Protein AF-A0A8D8DXC8-F1 (afdb_monomer)

Sequence (216 aa):
SHIMPLPLTFTPSKVVVKQEPKTPRRPTMLNVEASSGSLDSVDIGREKFSWVIGPSTTVDEFMVQFWEKKPFLVQRSDPTYYANLLSRQKIDEMLRNNNIEYTKNLDVTSYREGVRETHNPDGRALPPDVWAFYEEGCSIRLLNPQTYLPGVYEMNVKLQEFFHCMTGSNFYLTPPNSQGFAPHYDDIEAFVLQVEGRKHWKLYSPRTASEVLARV

Mean predicted aligned error: 9.9 Å

Organism: Culex pipiens (NCBI:txid7175)

Foldseek 3Di:
DDDDDDDDDDDDDPDDDDDDDDDDDDPPDDDDPDDPADPQLQSLLLVLVCLLLDDPDHPVCCVVPPVLPHDDDDDDPDLCSCQLQDDPVLVLCLLVVDQAFEPPFKWKWFADPNDIDTPHDGGGDHPVVVVVSQVVFIKMKTFQCVVRRVVVVVSQSSNCSNVVDRRGDMDIDTHPPGDGDDDDDDLDDDRDDDNDDDDDDDDDDQPDPCSRNHHD

Radius of gyration: 26.83 Å; Cα contacts (8 Å, |Δi|>4): 230; chains: 1; bounding box: 104×54×48 Å

Nearest PDB structures (foldseek):
  4cco-assembly1_A-2  TM=9.912E-01  e=1.947E-15  Homo sapiens
  4cck-assembly1_B  TM=9.917E-01  e=3.380E-15  Homo sapiens
  4cco-assembly1_B-2  TM=9.914E-01  e=9.011E-15  Homo sapiens
  4e4h-assembly1_D  TM=9.884E-01  e=1.019E-14  Homo sapiens
  4ccm-assembly1_A-2  TM=9.910E-01  e=2.554E-14  Homo sapiens

InterPro domains:
  IPR003347 JmjC domain [PF08007] (142-209)
  IPR003347 JmjC domain [PS51184] (138-216)
  IPR039994 Histone lysine demethylase/ribosomal histidine hydroxylase NO66-like [PTHR13096] (38-216)

pLDDT: mean 88.81, std 17.19, range [39.75, 98.75]

Solvent-accessible surface area (backbone atoms only — not comparable to full-atom values): 13905 Å² total; per-residue (Å²): 135,89,79,84,85,79,83,86,81,84,77,82,78,82,81,78,81,77,78,78,84,78,80,79,82,75,77,83,75,74,90,67,84,73,70,94,64,74,88,48,61,44,57,49,3,45,52,52,46,37,62,73,66,33,91,92,52,53,63,67,56,39,58,74,69,28,61,101,70,48,93,83,87,77,88,75,97,54,81,62,78,43,49,76,54,56,48,75,64,56,51,49,51,48,29,70,77,42,93,36,30,33,79,74,32,32,42,36,21,29,33,56,99,91,45,68,46,78,69,57,60,88,55,71,46,45,53,71,62,57,50,48,44,32,74,74,37,23,15,41,34,34,45,54,48,43,82,80,30,66,52,38,32,57,50,29,55,30,40,19,48,48,69,73,45,94,53,83,56,72,46,80,52,68,37,84,100,52,42,36,67,66,94,80,84,74,78,66,92,84,84,89,78,87,47,74,90,86,82,92,83,85,84,78,76,65,90,47,79,78,48,55,87,39,76,132

Structure (mmCIF, N/CA/C/O backbone):
data_AF-A0A8D8DXC8-F1
#
_entry.id   AF-A0A8D8DXC8-F1
#
loop_
_atom_site.group_PDB
_atom_site.id
_atom_site.type_symbol
_atom_site.label_atom_id
_atom_site.label_alt_id
_atom_site.label_comp_id
_atom_site.label_asym_id
_atom_site.label_entity_id
_atom_site.label_seq_id
_atom_site.pdbx_PDB_ins_code
_atom_site.Cartn_x
_atom_site.Cartn_y
_atom_site.Cartn_z
_atom_site.occupancy
_atom_site.B_iso_or_equiv
_atom_site.auth_seq_id
_atom_site.auth_comp_id
_atom_site.auth_asym_id
_atom_site.auth_atom_id
_atom_site.pdbx_PDB_model_num
ATOM 1 N N . SER A 1 1 ? 86.518 -8.671 21.630 1.00 39.91 1 SER A N 1
ATOM 2 C CA . SER A 1 1 ? 85.512 -8.105 20.705 1.00 39.91 1 SER A CA 1
ATOM 3 C C . SER A 1 1 ? 84.149 -8.646 21.119 1.00 39.91 1 SER A C 1
ATOM 5 O O . SER A 1 1 ? 83.969 -9.848 21.096 1.00 39.91 1 SER A O 1
ATOM 7 N N . HIS A 1 2 ? 83.355 -7.842 21.836 1.00 39.75 2 HIS A N 1
ATOM 8 C CA . HIS A 1 2 ? 82.125 -7.183 21.337 1.00 39.75 2 HIS A CA 1
ATOM 9 C C . HIS A 1 2 ? 80.896 -8.116 21.383 1.00 39.75 2 HIS A C 1
ATOM 11 O O . HIS A 1 2 ? 80.995 -9.225 20.891 1.00 39.75 2 HIS A O 1
ATOM 17 N N . ILE A 1 3 ? 79.706 -7.793 21.895 1.00 45.69 3 ILE A N 1
ATOM 18 C CA . ILE A 1 3 ? 79.070 -6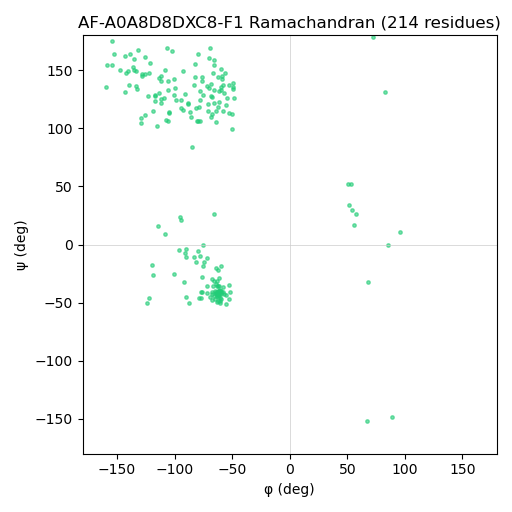.633 22.551 1.00 45.69 3 ILE A CA 1
ATOM 19 C C . ILE A 1 3 ? 77.854 -7.258 23.284 1.00 45.69 3 ILE A C 1
ATOM 21 O O . ILE A 1 3 ? 77.163 -8.082 22.688 1.00 45.69 3 ILE A O 1
ATOM 25 N N . MET A 1 4 ? 77.578 -6.907 24.547 1.00 49.88 4 MET A N 1
ATOM 26 C CA . MET A 1 4 ? 76.289 -7.244 25.182 1.00 49.88 4 MET A CA 1
ATOM 27 C C . MET A 1 4 ? 75.186 -6.309 24.658 1.00 49.88 4 MET A C 1
ATOM 29 O O . MET A 1 4 ? 75.459 -5.118 24.490 1.00 49.88 4 MET A O 1
ATOM 33 N N . PRO A 1 5 ? 73.955 -6.790 24.406 1.00 54.12 5 PRO A N 1
ATOM 34 C CA . PRO A 1 5 ? 72.878 -5.927 23.936 1.00 54.12 5 PRO A CA 1
ATOM 35 C C . PRO A 1 5 ? 72.383 -5.008 25.065 1.00 54.12 5 PRO A C 1
ATOM 37 O O . PRO A 1 5 ? 72.215 -5.431 26.208 1.00 54.12 5 PRO A O 1
ATOM 40 N N . LEU A 1 6 ? 72.164 -3.735 24.728 1.00 56.44 6 LEU A N 1
ATOM 41 C CA . LEU A 1 6 ? 71.576 -2.719 25.605 1.00 56.44 6 LEU A CA 1
ATOM 42 C C . LEU A 1 6 ? 70.101 -3.043 25.919 1.00 56.44 6 LEU A C 1
ATOM 44 O O . LEU A 1 6 ? 69.400 -3.572 25.053 1.00 56.44 6 LEU A O 1
ATOM 48 N N . PRO A 1 7 ? 69.595 -2.689 27.114 1.00 46.25 7 PRO A N 1
ATOM 49 C CA . PRO A 1 7 ? 68.188 -2.869 27.443 1.00 46.25 7 PRO A CA 1
ATOM 50 C C . PRO A 1 7 ? 67.310 -1.887 26.654 1.00 46.25 7 PRO A C 1
ATOM 52 O O . PRO A 1 7 ? 67.605 -0.695 26.564 1.00 46.25 7 PRO A O 1
ATOM 55 N N . LEU A 1 8 ? 66.208 -2.399 26.101 1.00 47.34 8 LEU A N 1
ATOM 56 C CA . LEU A 1 8 ? 65.158 -1.613 25.453 1.00 47.34 8 LEU A CA 1
ATOM 57 C C . LEU A 1 8 ? 64.485 -0.696 26.484 1.00 47.34 8 LEU A C 1
ATOM 59 O O . LEU A 1 8 ? 63.830 -1.163 27.416 1.00 47.34 8 LEU A O 1
ATOM 63 N N . THR A 1 9 ? 64.632 0.615 26.310 1.00 47.28 9 THR A N 1
ATOM 64 C CA . THR A 1 9 ? 63.891 1.624 27.067 1.00 47.28 9 THR A CA 1
ATOM 65 C C . THR A 1 9 ? 62.502 1.799 26.456 1.00 47.28 9 THR A C 1
ATOM 67 O O . THR A 1 9 ? 62.350 2.185 25.300 1.00 47.28 9 THR A O 1
ATOM 70 N N . PHE A 1 10 ? 61.463 1.498 27.235 1.00 45.34 10 PHE A N 1
ATOM 71 C CA . PHE A 1 10 ? 60.073 1.714 26.839 1.00 45.34 10 PHE A CA 1
ATOM 72 C C . PHE A 1 10 ? 59.677 3.153 27.193 1.00 45.34 10 PHE A C 1
ATOM 74 O O . PHE A 1 10 ? 59.563 3.501 28.368 1.00 45.34 10 PHE A O 1
ATOM 81 N N . THR A 1 11 ? 59.493 4.012 26.193 1.00 52.22 11 THR A N 1
ATOM 82 C CA . THR A 1 11 ? 58.906 5.344 26.379 1.00 52.22 11 THR A CA 1
ATOM 83 C C . THR A 1 11 ? 57.383 5.240 26.243 1.00 52.22 11 THR A C 1
ATOM 85 O O . THR A 1 11 ? 56.891 4.810 25.199 1.00 52.22 11 THR A O 1
ATOM 88 N N . PRO A 1 12 ? 56.586 5.605 27.263 1.00 49.62 12 PRO A N 1
ATOM 89 C CA . PRO A 1 12 ? 55.136 5.589 27.125 1.00 49.62 12 PRO A CA 1
ATOM 90 C C . PRO A 1 12 ? 54.696 6.722 26.186 1.00 49.62 12 PRO A C 1
ATOM 92 O O . PRO A 1 12 ? 54.858 7.904 26.501 1.00 49.62 12 PRO A O 1
ATOM 95 N N . SER A 1 13 ? 54.125 6.370 25.029 1.00 55.41 13 SER A N 1
ATOM 96 C CA . SER A 1 13 ? 53.454 7.340 24.157 1.00 55.41 13 SER A CA 1
ATOM 97 C C . SER A 1 13 ? 52.280 7.970 24.903 1.00 55.41 13 SER A C 1
ATOM 99 O O . SER A 1 13 ? 51.363 7.280 25.348 1.00 55.41 13 SER A O 1
ATOM 101 N N . LYS A 1 14 ? 52.286 9.302 25.016 1.00 52.03 14 LYS A N 1
ATOM 102 C CA . LYS A 1 14 ? 51.135 10.075 25.492 1.00 52.03 14 LYS A CA 1
ATOM 103 C C . LYS A 1 14 ? 49.980 9.899 24.504 1.00 52.03 14 LYS A C 1
ATOM 105 O O . LYS A 1 14 ? 49.993 10.481 23.423 1.00 52.03 14 LYS A O 1
ATOM 110 N N . VAL A 1 15 ? 48.978 9.109 24.879 1.00 54.78 15 VAL A N 1
ATOM 111 C CA . VAL A 1 15 ? 47.701 9.047 24.161 1.00 54.78 15 VAL A CA 1
ATOM 112 C C . VAL A 1 15 ? 46.992 10.384 24.367 1.00 54.78 15 VAL A C 1
ATOM 114 O O . VAL A 1 15 ? 46.562 10.709 25.471 1.00 54.78 15 VAL A O 1
ATOM 117 N N . VAL A 1 16 ? 46.903 11.188 23.309 1.00 61.59 16 VAL A N 1
ATOM 118 C CA . VAL A 1 16 ? 46.103 12.415 23.310 1.00 61.59 16 VAL A CA 1
ATOM 119 C C . VAL A 1 16 ? 44.650 12.017 23.073 1.00 61.59 16 VAL A C 1
ATOM 121 O O . VAL A 1 16 ? 44.276 11.638 21.964 1.00 61.59 16 VAL A O 1
ATOM 124 N N . VAL A 1 17 ? 43.831 12.087 24.121 1.00 59.53 17 VAL A N 1
ATOM 125 C CA . VAL A 1 17 ? 42.378 11.917 24.015 1.00 59.53 17 VAL A CA 1
ATOM 126 C C . VAL A 1 17 ? 41.823 13.109 23.232 1.00 59.53 17 VAL A C 1
ATOM 128 O O . VAL A 1 17 ? 41.885 14.248 23.697 1.00 59.53 17 VAL A O 1
ATOM 13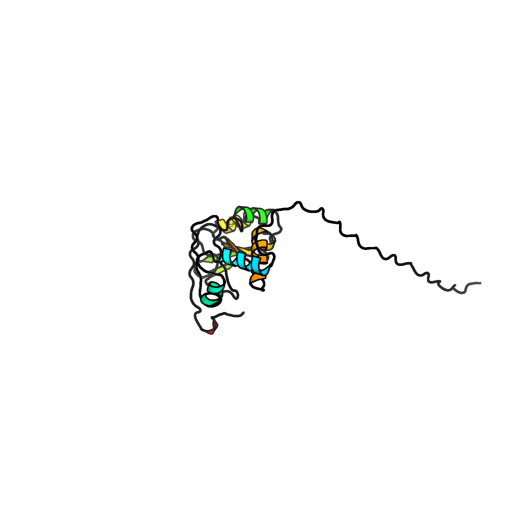1 N N . LYS A 1 18 ? 41.320 12.868 22.015 1.00 59.44 18 LYS A N 1
ATOM 132 C CA . LYS A 1 18 ? 40.631 13.899 21.226 1.00 59.44 18 LYS A CA 1
ATOM 133 C C . LYS A 1 18 ? 39.316 14.259 21.918 1.00 59.44 18 LYS A C 1
ATOM 135 O O . LYS A 1 18 ? 38.515 13.376 22.202 1.00 59.44 18 LYS A O 1
ATOM 140 N N . GLN A 1 19 ? 39.101 15.548 22.174 1.00 66.12 19 GLN A N 1
ATOM 141 C CA . GLN A 1 19 ? 37.810 16.051 22.645 1.00 66.12 19 GLN A CA 1
ATOM 142 C C . GLN A 1 19 ? 36.762 15.935 21.536 1.00 66.12 19 GLN A C 1
ATOM 144 O O . GLN A 1 19 ? 37.048 16.240 20.376 1.00 66.12 19 GLN A O 1
ATOM 149 N N . GLU A 1 20 ? 35.553 15.517 21.905 1.00 58.12 20 GLU A N 1
ATOM 150 C CA . GLU A 1 20 ? 34.414 15.502 20.993 1.00 58.12 20 GLU A CA 1
ATOM 151 C C . GLU A 1 20 ? 34.060 16.924 20.523 1.00 58.12 20 GLU A C 1
ATOM 153 O O . GLU A 1 20 ? 34.163 17.885 21.299 1.00 58.12 20 GLU A O 1
ATOM 158 N N . PRO A 1 21 ? 33.629 17.094 19.260 1.00 63.28 21 PRO A N 1
ATOM 159 C CA . PRO A 1 21 ? 33.148 18.378 18.772 1.00 63.28 21 PRO A CA 1
ATOM 160 C C . PRO A 1 21 ? 31.923 18.824 19.576 1.00 63.28 21 PRO A C 1
ATOM 162 O O . PRO A 1 21 ? 30.973 18.066 19.755 1.00 63.28 21 PRO A O 1
ATOM 165 N N . LYS A 1 22 ? 31.910 20.080 20.032 1.00 63.97 22 LYS A N 1
ATOM 166 C CA . LYS A 1 22 ? 30.729 20.656 20.687 1.00 63.97 22 LYS A CA 1
ATOM 167 C C . LYS A 1 22 ? 29.604 20.825 19.667 1.00 63.97 22 LYS A C 1
ATOM 169 O O . LYS A 1 22 ? 29.801 21.478 18.642 1.00 63.97 22 LYS A O 1
ATOM 174 N N . THR A 1 23 ? 28.421 20.303 19.982 1.00 52.59 23 THR A N 1
ATOM 175 C CA . THR A 1 23 ? 27.201 20.511 19.193 1.00 52.59 23 THR A CA 1
ATOM 176 C C . THR A 1 23 ? 26.943 22.013 19.005 1.00 52.59 23 THR A C 1
ATOM 178 O O . THR A 1 23 ? 26.900 22.746 20.002 1.00 52.59 23 THR A O 1
ATOM 181 N N . PRO A 1 24 ? 26.768 22.506 17.765 1.00 59.38 24 PRO A N 1
ATOM 182 C CA . PRO A 1 24 ? 26.442 23.906 17.523 1.00 59.38 24 PRO A CA 1
ATOM 183 C C . PRO A 1 24 ? 25.129 24.274 18.218 1.00 59.38 24 PRO A C 1
ATOM 185 O O . PRO A 1 24 ? 24.135 23.554 18.109 1.00 59.38 24 PRO A O 1
ATOM 188 N N . ARG A 1 25 ? 25.104 25.408 18.926 1.00 56.03 25 ARG A N 1
ATOM 189 C CA . ARG A 1 25 ? 23.853 25.945 19.474 1.00 56.03 25 ARG A CA 1
ATOM 190 C C . ARG A 1 25 ? 22.952 26.357 18.313 1.00 56.03 25 ARG A C 1
ATOM 192 O O . ARG A 1 25 ? 23.346 27.170 17.480 1.00 56.03 25 ARG A O 1
ATOM 199 N N . ARG A 1 26 ? 21.752 25.776 18.264 1.00 51.19 26 ARG A N 1
ATOM 200 C CA . ARG A 1 26 ? 20.717 26.109 17.281 1.00 51.19 26 ARG A CA 1
ATOM 201 C C . ARG A 1 26 ? 20.348 27.596 17.426 1.00 51.19 26 ARG A C 1
ATOM 203 O O . ARG A 1 26 ? 20.163 28.035 18.563 1.00 51.19 26 ARG A O 1
ATOM 210 N N . PRO A 1 27 ? 20.220 28.369 16.333 1.00 50.09 27 PRO A N 1
ATOM 211 C CA . PRO A 1 27 ? 19.602 29.687 16.400 1.00 50.09 27 PRO A CA 1
ATOM 212 C C . PRO A 1 27 ? 18.182 29.539 16.950 1.00 50.09 27 PRO A C 1
ATOM 214 O O . PRO A 1 27 ? 17.466 28.607 16.573 1.00 50.09 27 PRO A O 1
ATOM 217 N N . THR A 1 28 ? 17.789 30.435 17.851 1.00 47.22 28 THR A N 1
ATOM 218 C CA . THR A 1 28 ? 16.417 30.565 18.342 1.00 47.22 28 THR A CA 1
ATOM 219 C C . THR A 1 28 ? 15.479 30.690 17.145 1.00 47.22 28 THR A C 1
ATOM 221 O O . THR A 1 28 ? 15.555 31.660 16.392 1.00 47.22 28 THR A O 1
ATOM 224 N N . MET A 1 29 ? 14.632 29.681 16.932 1.00 46.38 29 MET A N 1
ATOM 225 C CA . MET A 1 29 ? 13.589 29.769 15.919 1.00 46.38 29 MET A CA 1
ATOM 226 C C . MET A 1 29 ? 12.595 30.852 16.336 1.00 46.38 29 MET A C 1
ATOM 228 O O . MET A 1 29 ? 12.185 30.919 17.494 1.00 46.38 29 MET A O 1
ATOM 232 N N . LEU A 1 30 ? 12.258 31.711 15.375 1.00 44.59 30 LEU A N 1
ATOM 233 C CA . LEU A 1 30 ? 11.161 32.668 15.448 1.00 44.59 30 LEU A CA 1
ATOM 234 C C . LEU A 1 30 ? 9.889 31.953 15.922 1.00 44.59 30 LEU A C 1
ATOM 236 O O . LEU A 1 30 ? 9.631 30.830 15.490 1.00 44.59 30 LEU A O 1
ATOM 240 N N . ASN A 1 31 ? 9.124 32.611 16.798 1.00 43.38 31 ASN A N 1
ATOM 241 C CA . ASN A 1 31 ? 7.806 32.174 17.257 1.00 43.38 31 ASN A CA 1
ATOM 242 C C . ASN A 1 31 ? 6.925 31.828 16.049 1.00 43.38 31 ASN A C 1
ATOM 244 O O . ASN A 1 31 ? 6.355 32.709 15.411 1.00 43.38 31 ASN A O 1
ATOM 248 N N . VAL A 1 32 ? 6.822 30.538 15.748 1.00 47.44 32 VAL A N 1
ATOM 249 C CA . VAL A 1 32 ? 5.702 29.993 14.995 1.00 47.44 32 VAL A CA 1
ATOM 250 C C . VAL A 1 32 ? 4.583 29.875 16.017 1.00 47.44 32 VAL A C 1
ATOM 252 O O . VAL A 1 32 ? 4.761 29.199 17.030 1.00 47.44 32 VAL A O 1
ATOM 255 N N . GLU A 1 33 ? 3.478 30.586 15.805 1.00 42.47 33 GLU A N 1
ATOM 256 C CA . GLU A 1 33 ? 2.267 30.412 16.607 1.00 42.47 33 GLU A CA 1
ATOM 257 C C . GLU A 1 33 ? 1.935 28.917 16.648 1.00 42.47 33 GLU A C 1
ATOM 259 O O . GLU A 1 33 ? 1.662 28.295 15.621 1.00 42.47 33 GLU A O 1
ATOM 264 N N . ALA A 1 34 ? 2.066 28.318 17.832 1.00 45.47 34 ALA A N 1
ATOM 265 C CA . ALA A 1 34 ? 1.786 26.912 18.031 1.00 45.47 34 ALA A CA 1
ATOM 266 C C . ALA A 1 34 ? 0.307 26.681 17.714 1.00 45.47 34 ALA A C 1
ATOM 268 O O . ALA A 1 34 ? -0.572 27.234 18.378 1.00 45.47 34 ALA A O 1
ATOM 269 N N . SER A 1 35 ? 0.029 25.854 16.704 1.00 52.84 35 SER A N 1
ATOM 270 C CA . SER A 1 35 ? -1.277 25.212 16.595 1.00 52.84 35 SER A CA 1
ATOM 271 C C . SER A 1 35 ? -1.594 24.588 17.952 1.00 52.84 35 SER A C 1
ATOM 273 O O . SER A 1 35 ? -0.726 23.931 18.525 1.00 52.84 35 SER A O 1
ATOM 275 N N . SER A 1 36 ? -2.811 24.776 18.455 1.00 59.03 36 SER A N 1
ATOM 276 C CA . SER A 1 36 ? -3.293 24.314 19.765 1.00 59.03 36 SER A CA 1
ATOM 277 C C . SER A 1 36 ? -3.372 22.781 19.926 1.00 59.03 36 SER A C 1
ATOM 279 O O . SER A 1 36 ? -4.222 22.290 20.663 1.00 59.03 36 SER A O 1
ATOM 281 N N . GLY A 1 37 ? -2.568 22.021 19.183 1.00 64.75 37 GLY A N 1
ATOM 282 C CA . GLY A 1 37 ? -2.518 20.564 19.211 1.00 64.75 37 GLY A CA 1
ATOM 283 C C . GLY A 1 37 ? -1.664 20.041 20.363 1.00 64.75 37 GLY A C 1
ATOM 284 O O . GLY A 1 37 ? -0.768 20.734 20.854 1.00 64.75 37 GLY A O 1
ATOM 285 N N . SER A 1 38 ? -1.956 18.810 20.787 1.00 79.94 38 SER A N 1
ATOM 286 C CA . SER A 1 38 ? -1.153 18.102 21.784 1.00 79.94 38 SER A CA 1
ATOM 287 C C . SER A 1 38 ? 0.295 17.959 21.302 1.00 79.94 38 SER A C 1
ATOM 289 O O . SER A 1 38 ? 0.557 17.762 20.115 1.00 79.94 38 SER A O 1
ATOM 291 N N . LEU A 1 39 ? 1.245 18.075 22.231 1.00 90.62 39 LEU A N 1
ATOM 292 C CA . LEU A 1 39 ? 2.658 17.775 21.976 1.00 90.62 39 LEU A CA 1
ATOM 293 C C . LEU A 1 39 ? 2.993 16.3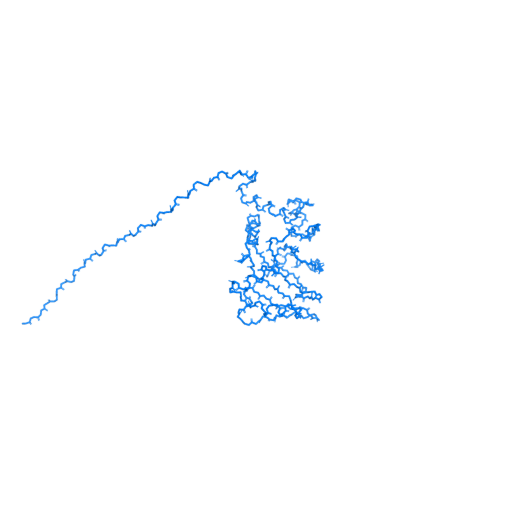05 22.272 1.00 90.62 39 LEU A C 1
ATOM 295 O O . LEU A 1 39 ? 4.130 15.890 22.052 1.00 90.62 39 LEU A O 1
ATOM 299 N N . ASP A 1 40 ? 2.027 15.538 22.781 1.00 96.12 40 ASP A N 1
ATOM 300 C CA . ASP A 1 40 ? 2.181 14.115 23.057 1.00 96.12 40 ASP A CA 1
ATOM 301 C C . ASP A 1 40 ? 2.136 13.307 21.749 1.00 96.12 40 ASP A C 1
ATOM 303 O O . ASP A 1 40 ? 1.242 13.475 20.915 1.00 96.12 40 ASP A O 1
ATOM 307 N N . SER A 1 41 ? 3.129 12.439 21.539 1.00 96.44 41 SER A N 1
ATOM 308 C CA . SER A 1 41 ? 3.256 11.674 20.296 1.00 96.44 41 SER A CA 1
ATOM 309 C C . SER A 1 41 ? 2.142 10.645 20.110 1.00 96.44 41 SER A C 1
ATOM 311 O O . SER A 1 41 ? 1.741 10.394 18.969 1.00 96.44 41 SER A O 1
ATOM 313 N N . VAL A 1 42 ? 1.597 10.104 21.202 1.00 97.25 42 VAL A N 1
ATOM 314 C CA . VAL A 1 42 ? 0.479 9.156 21.178 1.00 97.25 42 VAL A CA 1
ATOM 315 C C . VAL A 1 42 ? -0.806 9.878 20.791 1.00 97.25 42 VAL A C 1
ATOM 317 O O . VAL A 1 42 ? -1.552 9.375 19.949 1.00 97.25 42 VAL A O 1
ATOM 320 N N . ASP A 1 43 ? -1.036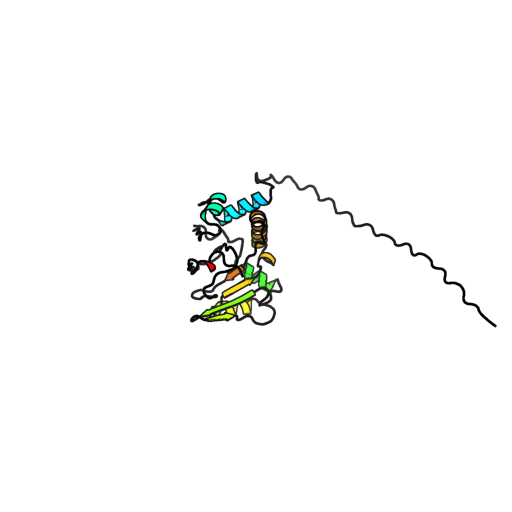 11.086 21.312 1.00 97.31 43 ASP A N 1
ATOM 321 C CA . ASP A 1 43 ? -2.177 11.917 20.905 1.00 97.31 43 ASP A CA 1
ATOM 322 C C . ASP A 1 43 ? -2.093 12.297 19.421 1.00 97.31 43 ASP A C 1
ATOM 324 O O . ASP A 1 43 ? -3.068 12.146 18.683 1.00 97.31 43 ASP A O 1
ATOM 328 N N . ILE A 1 44 ? -0.912 12.707 18.945 1.00 98.00 44 ILE A N 1
ATOM 329 C CA . ILE A 1 44 ? -0.676 13.000 17.520 1.00 98.00 44 ILE A CA 1
ATOM 330 C C . I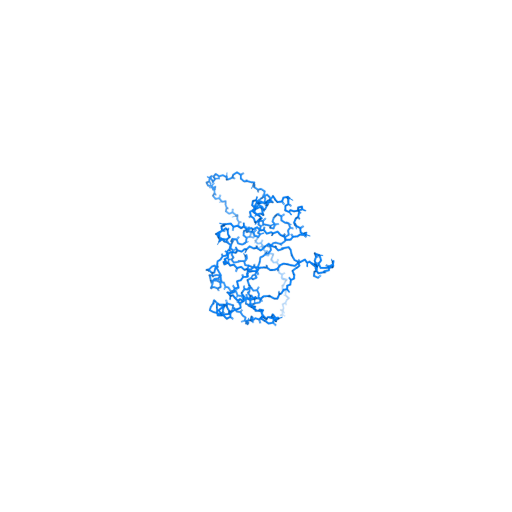LE A 1 44 ? -0.939 11.753 16.660 1.00 98.00 44 ILE A C 1
ATOM 332 O O . ILE A 1 44 ? -1.517 11.840 15.568 1.00 98.00 44 ILE A O 1
ATOM 336 N N . GLY A 1 45 ? -0.515 10.582 17.135 1.00 98.12 45 GLY A N 1
ATOM 337 C CA . GLY A 1 45 ? -0.791 9.305 16.489 1.00 98.12 45 GLY A CA 1
ATOM 338 C C . GLY A 1 45 ? -2.284 8.994 16.436 1.00 98.12 45 GLY A C 1
ATOM 339 O O . GLY A 1 45 ? -2.806 8.612 15.386 1.00 98.12 45 GLY A O 1
ATOM 340 N N . ARG A 1 46 ? -2.995 9.230 17.539 1.00 98.19 46 ARG A N 1
ATOM 341 C CA . ARG A 1 46 ? -4.443 9.045 17.652 1.00 98.19 46 ARG A CA 1
ATOM 342 C C . ARG A 1 46 ? -5.214 9.990 16.733 1.00 98.19 46 ARG A C 1
ATOM 344 O O . ARG A 1 46 ? -6.158 9.560 16.072 1.00 98.19 46 ARG A O 1
ATOM 351 N N . GLU A 1 47 ? -4.800 11.250 16.627 1.00 97.69 47 GLU A N 1
ATOM 352 C CA . GLU A 1 47 ? -5.349 12.210 15.662 1.00 97.69 47 GLU A CA 1
ATOM 353 C C . GLU A 1 47 ? -5.108 11.748 14.221 1.00 97.69 47 GLU A C 1
ATOM 355 O O . GLU A 1 47 ? -6.014 11.794 13.381 1.00 97.69 47 GLU A O 1
ATOM 360 N N . LYS A 1 48 ? -3.904 11.239 13.925 1.00 97.81 48 LYS A N 1
ATOM 361 C CA . LYS A 1 48 ? -3.603 10.660 12.612 1.00 97.81 48 LYS A CA 1
ATOM 362 C C . LYS A 1 48 ? -4.476 9.439 12.326 1.00 97.81 48 LYS A C 1
ATOM 364 O O . LYS A 1 48 ? -4.959 9.304 11.202 1.00 97.81 48 LYS A O 1
ATOM 369 N N . PHE A 1 49 ? -4.715 8.584 13.313 1.00 98.38 49 PHE A N 1
ATOM 370 C CA .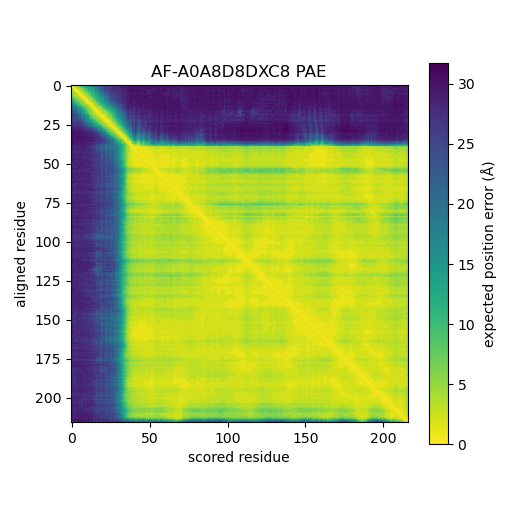 PHE A 1 49 ? -5.585 7.426 13.156 1.00 98.38 49 PHE A CA 1
ATOM 371 C C . PHE A 1 49 ? -7.054 7.825 12.957 1.00 98.38 49 PHE A C 1
ATOM 373 O O . PHE A 1 49 ? -7.714 7.305 12.059 1.00 98.38 49 PHE A O 1
ATOM 380 N N . SER A 1 50 ? -7.533 8.828 13.697 1.00 98.00 50 SER A N 1
ATOM 381 C CA . SER A 1 50 ? -8.847 9.451 13.486 1.00 98.00 50 SER A CA 1
ATOM 382 C C . SER A 1 50 ? -9.008 9.965 12.045 1.00 98.00 50 SER A C 1
ATOM 384 O O . SER A 1 50 ? -10.009 9.695 11.380 1.00 98.00 50 SER A O 1
ATOM 386 N N . TRP A 1 51 ? -7.971 10.611 11.497 1.00 96.94 51 TRP A N 1
ATOM 387 C CA . TRP A 1 51 ? -7.931 11.009 10.086 1.00 96.94 51 TRP A CA 1
ATOM 388 C C . TRP A 1 51 ? -8.016 9.801 9.128 1.00 96.94 51 TRP A C 1
ATOM 390 O O . TRP A 1 51 ? -8.738 9.855 8.133 1.00 96.94 51 TRP A O 1
ATOM 400 N N . VAL A 1 52 ? -7.365 8.671 9.435 1.00 97.06 52 VAL A N 1
ATOM 401 C CA . VAL A 1 52 ? -7.447 7.445 8.613 1.00 97.06 52 VAL A CA 1
ATOM 402 C C . VAL A 1 52 ? -8.875 6.890 8.557 1.00 97.06 52 VAL A C 1
ATOM 404 O O . VAL A 1 52 ? -9.376 6.628 7.458 1.00 97.06 52 VAL A O 1
ATOM 407 N N . ILE A 1 53 ? -9.542 6.746 9.707 1.00 97.19 53 ILE A N 1
ATOM 408 C CA . ILE A 1 53 ? -10.881 6.130 9.822 1.00 97.19 53 ILE A CA 1
ATOM 409 C C . ILE A 1 53 ? -12.030 7.105 9.525 1.00 97.19 53 ILE A C 1
ATOM 411 O O . ILE A 1 53 ? -13.156 6.691 9.259 1.00 97.19 53 ILE A O 1
ATOM 415 N N . GLY A 1 54 ? -11.742 8.403 9.421 1.00 94.00 54 GLY A N 1
ATOM 416 C CA . GLY A 1 54 ? -12.705 9.424 9.020 1.00 94.00 54 GLY A CA 1
ATOM 417 C C . GLY A 1 54 ? -13.765 9.753 10.074 1.00 94.00 54 GLY A C 1
ATOM 418 O O . GLY A 1 54 ? -13.807 9.155 11.140 1.00 94.00 54 GLY A O 1
ATOM 419 N N . PRO A 1 55 ? -14.663 10.704 9.767 1.00 93.19 55 PRO A N 1
ATOM 420 C CA . PRO A 1 55 ? -15.516 11.332 10.778 1.00 93.19 55 PRO A CA 1
ATOM 421 C C . PRO A 1 55 ? -16.739 10.501 11.193 1.00 93.19 55 PRO A C 1
ATOM 423 O O . PRO A 1 55 ? -17.483 10.925 12.069 1.00 93.19 55 PRO A O 1
ATOM 426 N N . SER A 1 56 ? -17.001 9.357 10.554 1.00 93.56 56 SER A N 1
ATOM 427 C CA . SER A 1 56 ? -18.195 8.545 10.831 1.00 93.56 56 SER A CA 1
ATOM 428 C C . SER A 1 56 ? -18.095 7.706 12.107 1.00 93.56 56 SER A C 1
ATOM 430 O O . SER A 1 56 ? -19.085 7.095 12.494 1.00 93.56 56 SER A O 1
ATOM 432 N N . THR A 1 57 ? -16.913 7.622 12.719 1.00 96.31 57 THR A N 1
ATOM 433 C CA . THR A 1 57 ? -16.664 6.899 13.971 1.00 96.31 57 THR A CA 1
ATOM 434 C C . THR A 1 57 ? -15.580 7.617 14.759 1.00 96.31 57 THR A C 1
ATOM 436 O O . THR A 1 57 ? -14.676 8.221 14.179 1.00 96.31 57 THR A O 1
ATOM 439 N N . THR A 1 58 ? -15.630 7.517 16.081 1.00 97.94 58 THR A N 1
ATOM 440 C CA . THR A 1 58 ? -14.481 7.866 16.923 1.00 97.94 58 THR A CA 1
ATOM 441 C C . THR A 1 58 ? -13.455 6.731 16.937 1.00 97.94 58 THR A C 1
ATOM 443 O O . THR A 1 58 ? -13.762 5.589 16.580 1.00 97.94 58 THR A O 1
ATOM 446 N N . VAL A 1 59 ? -12.230 7.033 17.383 1.00 98.38 59 VAL A N 1
ATOM 447 C CA . VAL A 1 59 ? -11.189 6.015 17.590 1.00 98.38 59 VAL A CA 1
ATOM 448 C C . VAL A 1 59 ? -11.641 4.969 18.614 1.00 98.38 59 VAL A C 1
ATOM 450 O O . VAL A 1 59 ? -11.470 3.781 18.372 1.00 98.38 59 VAL A O 1
ATOM 453 N N . ASP A 1 60 ? -12.272 5.372 19.719 1.00 98.31 60 ASP A N 1
ATOM 454 C CA . ASP A 1 60 ? -12.694 4.421 20.758 1.00 98.31 60 ASP A CA 1
ATOM 455 C C . ASP A 1 60 ? -13.806 3.492 20.270 1.00 98.31 60 ASP A C 1
ATOM 457 O O . ASP A 1 60 ? -13.745 2.281 20.484 1.00 98.31 60 ASP A O 1
ATOM 461 N N . GLU A 1 61 ? -14.791 4.028 19.547 1.00 98.25 61 GLU A N 1
ATOM 462 C CA . GLU A 1 61 ? -15.822 3.207 18.907 1.00 98.25 61 GLU A CA 1
ATOM 463 C C . GLU A 1 61 ? -15.215 2.239 17.892 1.00 98.25 61 GLU A C 1
ATOM 465 O O . GLU A 1 61 ? -15.616 1.074 17.849 1.00 98.25 61 GLU A O 1
ATOM 470 N N . PHE A 1 62 ? -14.216 2.686 17.122 1.00 98.50 62 PHE A N 1
ATOM 471 C CA . PHE A 1 62 ? -13.511 1.823 16.183 1.00 98.50 62 PHE A CA 1
ATOM 472 C C . PHE A 1 62 ? -12.832 0.647 16.899 1.00 98.50 62 PHE A C 1
ATOM 474 O O . PHE A 1 62 ? -13.055 -0.512 16.534 1.00 98.50 62 PHE A O 1
ATOM 481 N N . MET A 1 63 ? -12.063 0.932 17.953 1.00 98.25 63 MET A N 1
ATOM 482 C CA . MET A 1 63 ? -11.351 -0.090 18.727 1.00 98.25 63 MET A CA 1
ATOM 483 C C . MET A 1 63 ? -12.312 -1.073 19.410 1.00 98.25 63 MET A C 1
ATOM 485 O O . MET A 1 63 ? -12.038 -2.269 19.488 1.00 98.25 63 MET A O 1
ATOM 489 N N . VAL A 1 64 ? -13.472 -0.604 19.877 1.00 98.31 64 VAL A N 1
ATOM 490 C CA . VAL A 1 64 ? -14.462 -1.470 20.532 1.00 98.31 64 VAL A CA 1
ATOM 491 C C . VAL A 1 64 ? -15.244 -2.310 19.524 1.00 98.31 64 VAL A C 1
ATOM 493 O O . VAL A 1 64 ? -15.519 -3.481 19.796 1.00 98.31 64 VAL A O 1
ATOM 496 N N . GLN A 1 65 ? -15.643 -1.750 18.384 1.00 98.00 65 GLN A N 1
ATOM 497 C CA . GLN A 1 65 ? -16.610 -2.402 17.496 1.00 98.00 65 GLN A CA 1
ATOM 498 C C . GLN A 1 65 ? -15.991 -3.113 16.289 1.00 98.00 65 GLN A C 1
ATOM 500 O O . GLN A 1 65 ? -16.628 -4.035 15.771 1.00 98.00 65 GLN A O 1
ATOM 505 N N . PHE A 1 66 ? -14.806 -2.705 15.828 1.00 98.06 66 PHE A N 1
ATOM 506 C CA . PHE A 1 66 ? -14.259 -3.132 14.533 1.00 98.06 66 PHE A CA 1
ATOM 507 C C . PHE A 1 66 ? -12.897 -3.814 14.627 1.00 98.06 66 PHE A C 1
ATOM 509 O O . PHE A 1 66 ? -12.745 -4.868 14.007 1.00 98.06 66 PHE A O 1
ATOM 516 N N . TRP A 1 67 ? -11.956 -3.254 15.398 1.00 98.06 67 TRP A N 1
ATOM 517 C CA . TRP A 1 67 ? -10.608 -3.816 15.571 1.00 98.06 67 TRP A CA 1
ATOM 518 C C . TRP A 1 67 ? -10.667 -5.313 15.900 1.00 98.06 67 TRP A C 1
ATOM 520 O O . TRP A 1 67 ? -11.405 -5.702 16.812 1.00 98.06 67 TRP A O 1
ATOM 530 N N . GLU A 1 68 ? -9.956 -6.140 15.123 1.00 97.44 68 GLU A N 1
ATOM 531 C CA . GLU A 1 68 ? -9.908 -7.607 15.261 1.00 97.44 68 GLU A CA 1
ATOM 532 C C . GLU A 1 68 ? -11.275 -8.335 15.213 1.00 97.44 68 GLU A C 1
ATOM 534 O O . GLU A 1 68 ? -11.394 -9.492 15.624 1.00 97.44 68 GLU A O 1
ATOM 539 N N . LYS A 1 69 ? -12.343 -7.682 14.725 1.00 96.19 69 LYS A N 1
ATOM 540 C CA . LYS A 1 69 ? -13.719 -8.228 14.756 1.00 96.19 69 LYS A CA 1
ATOM 541 C C . LYS A 1 69 ? -14.387 -8.295 13.395 1.00 96.19 69 LYS A C 1
ATOM 543 O O . LYS A 1 69 ? -14.990 -9.314 13.057 1.00 96.19 69 LYS A O 1
ATOM 548 N N . LYS A 1 70 ? -14.369 -7.197 12.637 1.00 95.81 70 LYS A N 1
ATOM 549 C CA . LYS A 1 70 ? -15.070 -7.116 11.347 1.00 95.81 70 LYS A CA 1
ATOM 550 C C . LYS A 1 70 ? -14.505 -6.009 10.455 1.00 95.81 70 LYS A C 1
ATOM 552 O O . LYS A 1 70 ? -14.016 -5.008 10.973 1.00 95.81 70 LYS A O 1
ATOM 557 N N . PRO A 1 71 ? -14.655 -6.129 9.123 1.00 97.56 71 PRO A N 1
ATOM 558 C CA . PRO A 1 71 ? -14.264 -5.071 8.202 1.00 97.56 71 PRO A CA 1
ATOM 559 C C . PRO A 1 71 ? -14.986 -3.747 8.480 1.00 97.56 71 PRO A C 1
ATOM 561 O O . PRO A 1 71 ? -16.174 -3.726 8.818 1.00 97.56 71 PRO A O 1
ATOM 564 N N . PHE A 1 72 ? -14.278 -2.643 8.258 1.00 97.81 72 PHE A N 1
ATOM 565 C CA . PHE A 1 72 ? -14.809 -1.286 8.326 1.00 97.81 72 PHE A CA 1
ATOM 566 C C . PHE A 1 72 ? -14.576 -0.575 6.991 1.00 97.81 72 PHE A C 1
ATOM 568 O O . PHE A 1 72 ? -13.459 -0.564 6.477 1.00 97.81 72 PHE A O 1
ATOM 575 N N . LEU A 1 73 ? -15.634 0.003 6.416 1.00 97.62 73 LEU A N 1
ATOM 576 C CA . LEU A 1 73 ? -15.574 0.710 5.138 1.00 97.62 73 LEU A CA 1
ATOM 577 C C . LEU A 1 73 ? -15.919 2.181 5.336 1.00 97.62 73 LEU A C 1
ATOM 579 O O . LEU A 1 73 ? -16.985 2.513 5.848 1.00 97.62 73 LEU A O 1
ATOM 583 N N . VAL A 1 74 ? -15.051 3.046 4.817 1.00 96.88 74 VAL A N 1
ATOM 584 C CA . VAL A 1 74 ? -15.268 4.489 4.787 1.00 96.88 74 VAL A CA 1
ATOM 585 C C . VAL A 1 74 ? -15.294 4.955 3.341 1.00 96.88 74 VAL A C 1
ATOM 587 O O . VAL A 1 74 ? -14.290 4.882 2.635 1.00 96.88 74 VAL A O 1
ATOM 590 N N . GLN A 1 75 ? -16.447 5.444 2.889 1.00 95.38 75 GLN A N 1
ATOM 591 C CA . GLN A 1 75 ? -16.582 6.046 1.565 1.00 95.38 75 GLN A CA 1
ATOM 592 C C . GLN A 1 75 ? -16.405 7.560 1.672 1.00 95.38 75 GLN A C 1
ATOM 594 O O . GLN A 1 75 ? -17.173 8.239 2.349 1.00 95.38 75 GLN A O 1
ATOM 599 N N . ARG A 1 76 ? -15.372 8.088 1.009 1.00 94.19 76 ARG A N 1
ATOM 600 C CA . ARG A 1 76 ? -15.074 9.525 0.970 1.00 94.19 76 ARG A CA 1
ATOM 601 C C . ARG A 1 76 ? -15.559 10.133 -0.336 1.00 94.19 76 ARG A C 1
ATOM 603 O O . ARG A 1 76 ? -15.421 9.525 -1.393 1.00 94.19 76 ARG A O 1
ATOM 610 N N . SER A 1 77 ? -16.072 11.355 -0.261 1.00 92.06 77 SER A N 1
ATOM 611 C CA . SER A 1 77 ? -16.448 12.174 -1.420 1.00 92.06 77 SER A CA 1
ATOM 612 C C . SER A 1 77 ? -15.342 13.155 -1.833 1.00 92.06 77 SER A C 1
ATOM 614 O O . SER A 1 77 ? -15.631 14.179 -2.442 1.00 92.06 77 SER A O 1
ATOM 616 N N . ASP A 1 78 ? -14.088 12.858 -1.484 1.00 94.69 78 ASP A N 1
ATOM 617 C CA . ASP A 1 78 ? -12.908 13.650 -1.833 1.00 94.69 78 ASP A CA 1
ATOM 618 C C . ASP A 1 78 ? -11.836 12.729 -2.447 1.00 94.69 78 ASP A C 1
ATOM 620 O O . ASP A 1 78 ? -11.194 11.968 -1.716 1.00 94.69 78 ASP A O 1
ATOM 624 N N . PRO A 1 79 ? -11.633 12.764 -3.779 1.00 91.69 79 PRO A N 1
ATOM 625 C CA . PRO A 1 79 ? -10.620 11.947 -4.446 1.00 91.69 79 PRO A CA 1
ATOM 626 C C . PRO A 1 79 ? -9.185 12.415 -4.163 1.00 91.69 79 PRO A C 1
ATOM 628 O O . PRO A 1 79 ? -8.243 11.699 -4.486 1.00 91.69 79 PRO A O 1
ATOM 631 N N . THR A 1 80 ? -8.999 13.601 -3.579 1.00 93.69 80 THR A N 1
ATOM 632 C CA . THR A 1 80 ? -7.676 14.174 -3.287 1.00 93.69 80 THR A CA 1
ATOM 633 C C . THR A 1 80 ? -7.205 13.917 -1.858 1.00 93.69 80 THR A C 1
ATOM 635 O O . THR A 1 80 ? -6.049 14.193 -1.540 1.00 93.69 80 THR A O 1
ATOM 638 N N . TYR A 1 81 ? -8.053 13.312 -1.020 1.00 95.50 81 TYR A N 1
ATOM 639 C CA . TYR A 1 81 ? -7.810 13.112 0.411 1.00 95.50 81 TYR A CA 1
ATOM 640 C C . TYR A 1 81 ? -6.468 12.428 0.728 1.00 95.50 81 TYR A C 1
ATOM 642 O O . TYR A 1 81 ? -5.816 12.760 1.715 1.00 95.50 81 TYR A O 1
ATOM 650 N N . TYR A 1 82 ? -6.031 11.496 -0.127 1.00 95.06 82 TYR A N 1
ATOM 651 C CA . TYR A 1 82 ? -4.783 10.737 0.029 1.00 95.06 82 TYR A CA 1
ATOM 652 C C . TYR A 1 82 ? -3.680 11.136 -0.971 1.00 95.06 82 TYR A C 1
ATOM 654 O O . TYR A 1 82 ? -2.646 10.469 -1.043 1.00 95.06 82 TYR A O 1
ATOM 662 N N . ALA A 1 83 ? -3.857 12.216 -1.743 1.00 89.62 83 ALA A N 1
ATOM 663 C CA . ALA A 1 83 ? -2.960 12.585 -2.850 1.00 89.62 83 ALA A CA 1
ATOM 664 C C . ALA A 1 83 ? -1.510 12.889 -2.410 1.00 89.62 83 ALA A C 1
ATOM 666 O O . ALA A 1 83 ? -0.554 12.793 -3.188 1.00 89.62 83 ALA A O 1
ATOM 667 N N . ASN A 1 84 ? -1.303 13.238 -1.139 1.00 89.31 84 ASN A N 1
ATOM 668 C CA . ASN A 1 84 ? 0.029 13.470 -0.586 1.00 89.31 84 ASN A CA 1
ATOM 669 C C . ASN A 1 84 ? 0.819 12.172 -0.328 1.00 89.31 84 ASN A C 1
ATOM 671 O O . ASN A 1 84 ? 2.049 12.237 -0.255 1.00 89.31 84 ASN A O 1
ATOM 675 N N . LEU A 1 85 ? 0.170 11.007 -0.244 1.00 93.62 85 LEU A N 1
ATOM 676 C CA . LEU A 1 85 ? 0.839 9.744 0.091 1.00 93.62 85 LEU A CA 1
ATOM 677 C C . LEU A 1 85 ? 1.590 9.147 -1.101 1.00 93.62 85 LEU A C 1
ATOM 679 O O . LEU A 1 85 ? 2.750 8.759 -0.972 1.00 93.62 85 LEU A O 1
ATOM 683 N N . LEU A 1 86 ? 0.953 9.107 -2.269 1.00 91.25 86 LEU A N 1
ATOM 684 C CA . LEU A 1 86 ? 1.490 8.461 -3.463 1.00 91.25 86 LEU A CA 1
ATOM 685 C C . LEU A 1 86 ? 0.900 9.099 -4.720 1.00 91.25 86 LEU A C 1
ATOM 687 O O . LEU A 1 86 ? -0.193 9.652 -4.687 1.00 91.25 86 LEU A O 1
ATOM 691 N N . SER A 1 87 ? 1.631 9.003 -5.822 1.00 90.38 87 SER A N 1
ATOM 692 C CA . SER A 1 87 ? 1.090 9.200 -7.162 1.00 90.38 87 SER A CA 1
ATOM 693 C C . SER A 1 87 ? 1.911 8.411 -8.172 1.00 90.38 87 SER A C 1
ATOM 695 O O . SER A 1 87 ? 3.053 8.034 -7.876 1.00 90.38 87 SER A O 1
ATOM 697 N N . ARG A 1 88 ? 1.384 8.209 -9.385 1.00 89.88 88 ARG A N 1
ATOM 698 C CA . ARG A 1 88 ? 2.182 7.639 -10.491 1.00 89.88 88 ARG A CA 1
ATOM 699 C C . ARG A 1 88 ? 3.506 8.392 -10.691 1.00 89.88 88 ARG A C 1
ATOM 701 O O . ARG A 1 88 ? 4.543 7.761 -10.876 1.00 89.88 88 ARG A O 1
ATOM 708 N N . GLN A 1 89 ? 3.480 9.723 -10.599 1.00 91.81 89 GLN A N 1
ATOM 709 C CA . GLN A 1 89 ? 4.677 10.561 -10.711 1.00 91.81 89 GLN A CA 1
ATOM 710 C C . GLN A 1 89 ? 5.693 10.264 -9.599 1.00 91.81 89 GLN A C 1
ATOM 712 O O . GLN A 1 89 ? 6.872 10.085 -9.889 1.00 91.81 89 GLN A O 1
ATOM 717 N N . LYS A 1 90 ? 5.250 10.141 -8.340 1.00 94.69 90 LYS A N 1
ATOM 718 C CA . LYS A 1 90 ? 6.141 9.805 -7.216 1.00 94.69 90 LYS A CA 1
ATOM 719 C C . LYS A 1 90 ? 6.797 8.433 -7.382 1.00 94.69 90 LYS A C 1
ATOM 721 O O . LYS A 1 90 ? 7.952 8.269 -7.003 1.00 94.69 90 LYS A O 1
ATOM 726 N N . ILE A 1 91 ? 6.084 7.458 -7.954 1.00 94.31 91 ILE A N 1
ATOM 727 C CA . ILE A 1 91 ? 6.652 6.137 -8.272 1.00 94.31 91 ILE A CA 1
ATOM 728 C C . ILE A 1 91 ? 7.750 6.279 -9.330 1.00 94.31 91 ILE A C 1
ATOM 730 O O . ILE A 1 91 ? 8.842 5.743 -9.156 1.00 94.31 91 ILE A O 1
ATOM 734 N N . ASP A 1 92 ? 7.484 7.027 -10.401 1.00 94.94 92 ASP A N 1
ATOM 735 C CA . ASP A 1 92 ? 8.452 7.258 -11.475 1.00 94.94 92 ASP A CA 1
ATOM 736 C C . ASP A 1 92 ? 9.726 7.961 -10.966 1.00 94.94 92 ASP A C 1
ATOM 738 O O . ASP A 1 92 ? 10.842 7.509 -11.229 1.00 94.94 92 ASP A O 1
ATOM 742 N N . GLU A 1 93 ? 9.569 9.015 -10.160 1.00 96.06 93 GLU A N 1
ATOM 743 C CA . GLU A 1 93 ? 10.676 9.727 -9.510 1.00 96.06 93 GLU A CA 1
ATOM 744 C C . GLU A 1 93 ? 11.465 8.815 -8.561 1.00 96.06 93 GLU A C 1
ATOM 746 O O . GLU A 1 93 ? 12.699 8.825 -8.575 1.00 96.06 93 GLU A O 1
ATOM 751 N N . MET A 1 94 ? 10.773 7.986 -7.771 1.00 96.38 94 MET A N 1
ATOM 752 C CA . MET A 1 94 ? 11.405 7.018 -6.873 1.00 96.38 94 MET A CA 1
ATOM 753 C C . MET A 1 94 ? 12.282 6.026 -7.645 1.00 96.38 94 MET A C 1
ATOM 755 O O . MET A 1 94 ? 13.429 5.808 -7.250 1.00 96.38 94 MET A O 1
ATOM 759 N N . LEU A 1 95 ? 11.771 5.460 -8.744 1.00 97.00 95 LEU A N 1
ATOM 760 C CA . LEU A 1 95 ? 12.495 4.503 -9.589 1.00 97.00 95 LEU A CA 1
ATOM 761 C C . LEU A 1 95 ? 13.729 5.135 -10.254 1.00 97.00 95 LEU A C 1
ATOM 763 O O . LEU A 1 95 ? 14.793 4.514 -10.308 1.00 97.00 95 LEU A O 1
ATOM 767 N N . ARG A 1 96 ? 13.621 6.382 -10.739 1.00 97.12 96 ARG A N 1
ATOM 768 C CA . ARG A 1 96 ? 14.747 7.094 -11.376 1.00 97.12 96 ARG A CA 1
ATOM 769 C C . ARG A 1 96 ? 15.855 7.433 -10.385 1.00 97.12 96 ARG A C 1
ATOM 771 O O . ARG A 1 96 ? 17.029 7.195 -10.675 1.00 97.12 96 ARG A O 1
ATOM 778 N N . ASN A 1 97 ? 15.476 7.986 -9.236 1.00 97.50 97 ASN A N 1
ATOM 779 C CA . ASN A 1 97 ? 16.411 8.643 -8.324 1.00 97.50 97 ASN A CA 1
ATOM 780 C C . ASN A 1 97 ? 17.025 7.700 -7.284 1.00 97.50 97 ASN A C 1
ATOM 782 O O . ASN A 1 97 ? 17.976 8.085 -6.609 1.00 97.50 97 ASN A O 1
ATOM 786 N N . ASN A 1 98 ? 16.516 6.472 -7.155 1.00 97.50 98 ASN A N 1
ATOM 787 C CA . ASN A 1 98 ? 16.992 5.501 -6.173 1.00 97.50 98 ASN A CA 1
ATOM 788 C C . ASN A 1 98 ? 17.396 4.174 -6.828 1.00 97.50 98 ASN A C 1
ATOM 790 O O . ASN A 1 98 ? 16.990 3.842 -7.946 1.00 97.50 98 ASN A O 1
ATOM 794 N N . ASN A 1 99 ? 18.187 3.383 -6.101 1.00 97.25 99 ASN A N 1
ATOM 795 C CA . ASN A 1 99 ? 18.470 1.999 -6.463 1.00 97.25 99 ASN A CA 1
ATOM 796 C C . ASN A 1 99 ? 17.356 1.085 -5.931 1.00 97.25 99 ASN A C 1
ATOM 798 O O . ASN A 1 99 ? 17.463 0.554 -4.829 1.00 97.25 99 ASN A O 1
ATOM 802 N N . ILE A 1 100 ? 16.271 0.973 -6.698 1.00 98.06 100 ILE A N 1
ATOM 803 C CA . ILE A 1 100 ? 15.143 0.080 -6.411 1.00 98.06 100 ILE A CA 1
ATOM 804 C C . ILE A 1 100 ? 15.439 -1.277 -7.039 1.00 98.06 100 ILE A C 1
ATOM 806 O O . ILE A 1 100 ? 15.651 -1.355 -8.245 1.00 98.06 100 ILE A O 1
ATOM 810 N N . GLU A 1 101 ? 15.462 -2.336 -6.239 1.00 98.25 101 GLU A N 1
ATOM 811 C CA . GLU A 1 101 ? 15.725 -3.701 -6.704 1.00 98.25 101 GLU A CA 1
ATOM 812 C C . GLU A 1 101 ? 14.434 -4.526 -6.729 1.00 98.25 101 GLU A C 1
ATOM 814 O O . GLU A 1 101 ? 13.596 -4.431 -5.820 1.00 98.25 101 GLU A O 1
ATOM 819 N N . TYR A 1 102 ? 14.285 -5.361 -7.758 1.00 98.56 102 TYR A N 1
ATOM 820 C CA . TYR A 1 102 ? 13.225 -6.365 -7.791 1.00 98.56 102 TYR A CA 1
ATOM 821 C C . TYR A 1 102 ? 13.349 -7.321 -6.597 1.00 98.56 102 TYR A C 1
ATOM 823 O O . TYR A 1 102 ? 14.445 -7.533 -6.074 1.00 98.56 102 TYR A O 1
ATOM 831 N N . THR A 1 103 ? 12.229 -7.883 -6.135 1.00 97.44 103 THR A N 1
ATOM 832 C CA . THR A 1 103 ? 12.124 -8.804 -4.979 1.00 97.44 103 THR A CA 1
ATOM 833 C C . THR A 1 103 ? 12.419 -8.164 -3.616 1.00 97.44 103 THR A C 1
ATOM 835 O O . THR A 1 103 ? 11.824 -8.538 -2.609 1.00 97.44 103 THR A O 1
ATOM 838 N N . LYS A 1 104 ? 13.312 -7.174 -3.554 1.00 97.25 104 LYS A N 1
ATOM 839 C CA . LYS A 1 104 ? 13.684 -6.462 -2.326 1.00 97.25 104 LYS A CA 1
ATOM 840 C C . LYS A 1 104 ? 12.806 -5.242 -2.070 1.00 97.25 104 LYS A C 1
ATOM 842 O O . LYS A 1 104 ? 12.393 -5.000 -0.939 1.00 97.25 104 LYS A O 1
ATOM 847 N N . ASN A 1 105 ? 12.561 -4.449 -3.108 1.00 98.12 105 ASN A N 1
ATOM 848 C CA . ASN A 1 105 ? 11.818 -3.192 -3.017 1.00 98.12 105 ASN A CA 1
ATOM 849 C C . ASN A 1 105 ? 10.548 -3.201 -3.868 1.00 98.12 105 ASN A C 1
ATOM 851 O O . ASN A 1 105 ? 9.615 -2.455 -3.574 1.00 98.12 105 ASN A O 1
ATOM 855 N N . LEU A 1 106 ? 10.521 -4.002 -4.933 1.00 98.19 106 LEU A N 1
ATOM 856 C CA . LEU A 1 106 ? 9.437 -4.017 -5.905 1.00 98.19 106 LEU A CA 1
ATOM 857 C C . LEU A 1 106 ? 9.165 -5.442 -6.395 1.00 98.19 106 LEU A C 1
ATOM 859 O O . LEU A 1 106 ? 10.087 -6.130 -6.824 1.00 98.19 106 LEU A O 1
ATOM 863 N N . ASP A 1 107 ? 7.896 -5.846 -6.389 1.00 98.62 107 ASP A N 1
ATOM 864 C CA . ASP A 1 107 ? 7.428 -7.068 -7.044 1.00 98.62 107 ASP A CA 1
ATOM 865 C C . ASP A 1 107 ? 6.530 -6.746 -8.242 1.00 98.62 107 ASP A C 1
ATOM 867 O O . ASP A 1 107 ? 5.709 -5.824 -8.202 1.00 98.62 107 ASP A O 1
ATOM 871 N N . VAL A 1 108 ? 6.632 -7.566 -9.281 1.00 98.75 108 VAL A N 1
ATOM 872 C CA . VAL A 1 108 ? 5.749 -7.597 -10.445 1.00 98.75 108 VAL A CA 1
ATOM 873 C C . VAL A 1 108 ? 4.961 -8.899 -10.406 1.00 98.75 108 VAL A C 1
ATOM 875 O O . VAL A 1 108 ? 5.533 -9.986 -10.315 1.00 98.75 108 VAL A O 1
ATOM 878 N N . THR A 1 109 ? 3.634 -8.800 -10.452 1.00 98.62 109 THR A N 1
ATOM 879 C CA . THR A 1 109 ? 2.746 -9.952 -10.239 1.00 98.62 109 THR A CA 1
ATOM 880 C C . THR A 1 109 ? 1.542 -9.949 -11.169 1.00 98.62 109 THR A C 1
ATOM 882 O O . THR A 1 109 ? 1.021 -8.890 -11.526 1.00 98.62 109 THR A O 1
ATOM 885 N N . SER A 1 110 ? 1.048 -11.131 -11.521 1.00 98.62 110 SER A N 1
ATOM 886 C CA . SER A 1 110 ? -0.249 -11.296 -12.184 1.00 98.62 110 SER A CA 1
ATOM 887 C C . SER A 1 110 ? -1.034 -12.444 -11.576 1.00 98.62 110 SER A C 1
ATOM 889 O O . SER A 1 110 ? -0.466 -13.409 -11.071 1.00 98.62 110 SER A O 1
ATOM 891 N N . TYR A 1 111 ? -2.355 -12.353 -11.668 1.00 98.56 111 TYR A N 1
ATOM 892 C CA . TYR A 1 111 ? -3.273 -13.434 -11.364 1.00 98.56 111 TYR A CA 1
ATOM 893 C C . TYR A 1 111 ? -4.240 -13.619 -12.529 1.00 98.56 111 TYR A C 1
ATOM 895 O O . TYR A 1 111 ? -5.100 -12.769 -12.778 1.00 98.56 111 TYR A O 1
ATOM 903 N N . ARG A 1 112 ? -4.068 -14.714 -13.269 1.00 96.81 112 ARG A N 1
ATOM 904 C CA . ARG A 1 112 ? -4.840 -15.037 -14.475 1.00 96.81 112 ARG A CA 1
ATOM 905 C C . ARG A 1 112 ? -5.271 -16.489 -14.394 1.00 96.81 112 ARG A C 1
ATOM 907 O O . ARG A 1 112 ? -4.494 -17.331 -13.965 1.00 96.81 112 ARG A O 1
ATOM 914 N N . GLU A 1 113 ? -6.524 -16.761 -14.747 1.00 96.00 113 GLU A N 1
ATOM 915 C CA . GLU A 1 113 ? -7.058 -18.133 -14.830 1.00 96.00 113 GLU A CA 1
ATOM 916 C C . GLU A 1 113 ? -6.826 -18.982 -13.563 1.00 96.00 113 GLU A C 1
ATOM 918 O O . GLU A 1 113 ? -6.631 -20.190 -13.623 1.00 96.00 113 GLU A O 1
ATOM 923 N N . GLY A 1 114 ? -6.851 -18.350 -12.385 1.00 96.06 114 GLY A N 1
ATOM 924 C CA . GLY A 1 114 ? -6.642 -19.046 -11.113 1.00 96.06 114 GLY A CA 1
ATOM 925 C C . GLY A 1 114 ? -5.179 -19.222 -10.696 1.00 96.06 114 GLY A C 1
ATOM 926 O O . GLY A 1 114 ? -4.927 -19.759 -9.619 1.00 96.06 114 GLY A O 1
ATOM 927 N N . VAL A 1 115 ? -4.218 -18.748 -11.492 1.00 97.69 115 VAL A N 1
ATOM 928 C CA . VAL A 1 115 ? -2.780 -18.908 -11.244 1.00 97.69 115 VAL A CA 1
ATOM 929 C C . VAL A 1 115 ? -2.137 -17.557 -10.955 1.00 97.69 115 VAL A C 1
ATOM 931 O O . VAL A 1 115 ? -2.349 -16.584 -11.679 1.00 97.69 115 VAL A O 1
ATOM 934 N N . ARG A 1 116 ? -1.357 -17.494 -9.868 1.00 97.88 116 ARG A N 1
ATOM 935 C CA . ARG A 1 116 ? -0.580 -16.313 -9.475 1.00 97.88 116 ARG A CA 1
ATOM 936 C C . ARG A 1 116 ? 0.881 -16.481 -9.886 1.00 97.88 116 ARG A C 1
ATOM 938 O O . ARG A 1 116 ? 1.518 -17.452 -9.488 1.00 97.88 116 ARG A O 1
ATOM 945 N N . GLU A 1 117 ? 1.428 -15.492 -10.579 1.00 98.19 117 GLU A N 1
ATOM 946 C CA . GLU A 1 117 ? 2.795 -15.496 -11.111 1.00 98.19 117 GLU A CA 1
ATOM 947 C C . GLU A 1 117 ? 3.608 -14.306 -10.571 1.00 98.19 117 GLU A C 1
ATOM 949 O O . GLU A 1 117 ? 3.054 -13.238 -10.292 1.00 98.19 117 GLU A O 1
ATOM 954 N N . THR A 1 118 ? 4.921 -14.506 -10.393 1.00 98.38 118 THR A N 1
ATOM 955 C CA . THR A 1 118 ? 5.911 -13.437 -10.156 1.00 98.38 118 THR A CA 1
ATOM 956 C C . THR A 1 118 ? 6.705 -13.257 -11.439 1.00 98.38 118 THR A C 1
ATOM 958 O O . THR A 1 118 ? 7.213 -14.246 -11.959 1.00 98.38 118 THR A O 1
ATOM 961 N N . HIS A 1 119 ? 6.893 -12.012 -11.871 1.00 98.31 119 HIS A N 1
ATOM 962 C CA . HIS A 1 119 ? 7.650 -11.671 -13.084 1.00 98.31 119 HIS A CA 1
ATOM 963 C C . HIS A 1 119 ? 8.931 -10.889 -12.796 1.00 98.31 119 HIS A C 1
ATOM 965 O O . HIS A 1 119 ? 9.474 -10.263 -13.693 1.00 98.31 119 HIS A O 1
ATOM 971 N N . ASN A 1 120 ? 9.392 -10.891 -11.543 1.00 98.38 120 ASN A N 1
ATOM 972 C CA . ASN A 1 120 ? 10.586 -10.175 -11.098 1.00 98.38 120 ASN A CA 1
ATOM 973 C C . ASN A 1 120 ? 11.823 -10.620 -11.896 1.00 98.38 120 ASN A C 1
ATOM 975 O O . ASN A 1 120 ? 12.251 -11.766 -11.739 1.00 98.38 120 ASN A O 1
ATOM 979 N N . PRO A 1 121 ? 12.436 -9.730 -12.692 1.00 97.81 121 PRO A N 1
ATOM 980 C CA . PRO A 1 121 ? 13.786 -9.935 -13.194 1.00 97.81 121 PRO A CA 1
ATOM 981 C C . PRO A 1 121 ? 14.809 -9.832 -12.059 1.00 97.81 121 PRO A C 1
ATOM 983 O O . PRO A 1 121 ? 14.513 -9.339 -10.969 1.00 97.81 121 PRO A O 1
ATOM 986 N N . ASP A 1 122 ? 16.048 -10.218 -12.342 1.00 97.25 122 ASP A N 1
ATOM 987 C CA . ASP A 1 122 ? 17.157 -9.953 -11.433 1.00 97.25 122 ASP A CA 1
ATOM 988 C C . ASP A 1 122 ? 17.609 -8.485 -11.512 1.00 97.25 122 ASP A C 1
ATOM 990 O O . ASP A 1 122 ? 17.662 -7.873 -12.580 1.00 97.25 122 ASP A O 1
ATOM 994 N N . GLY A 1 123 ? 18.009 -7.927 -10.368 1.00 97.38 123 GLY A N 1
ATOM 995 C CA . GLY A 1 123 ? 18.680 -6.631 -10.293 1.00 97.38 123 GLY A CA 1
ATOM 996 C C . GLY A 1 123 ? 17.751 -5.421 -10.156 1.00 97.38 123 GLY A C 1
ATOM 997 O O . GLY A 1 123 ? 16.722 -5.459 -9.477 1.00 97.38 123 GLY A O 1
ATOM 998 N N . ARG A 1 124 ? 18.184 -4.289 -10.724 1.00 98.12 124 ARG A N 1
ATOM 999 C CA . ARG A 1 124 ? 17.545 -2.980 -10.533 1.00 98.12 124 ARG A CA 1
ATOM 1000 C C . ARG A 1 124 ? 16.280 -2.850 -11.386 1.00 98.12 124 ARG A C 1
ATOM 1002 O O . ARG A 1 124 ? 16.321 -3.054 -12.593 1.00 98.12 124 ARG A O 1
ATOM 1009 N N . ALA A 1 125 ? 15.194 -2.397 -10.770 1.00 98.19 125 ALA A N 1
ATOM 1010 C CA . ALA A 1 125 ? 13.958 -2.017 -11.436 1.00 98.19 125 ALA A CA 1
ATOM 1011 C C . ALA A 1 125 ? 14.081 -0.608 -12.037 1.00 98.19 125 ALA A C 1
ATOM 1013 O O . ALA A 1 125 ? 14.086 0.394 -11.315 1.00 98.19 125 ALA A O 1
ATOM 1014 N N . LEU A 1 126 ? 14.200 -0.524 -13.364 1.00 97.94 126 LEU A N 1
ATOM 1015 C CA . LEU A 1 126 ? 14.216 0.745 -14.089 1.00 97.94 126 LEU A CA 1
ATOM 1016 C C . LEU A 1 126 ? 12.798 1.130 -14.540 1.00 97.94 126 LEU A C 1
ATOM 1018 O O . LEU A 1 126 ? 11.992 0.247 -14.834 1.00 97.94 126 LEU A O 1
ATOM 1022 N N . PRO A 1 127 ? 12.477 2.437 -14.643 1.00 97.69 127 PRO A N 1
ATOM 1023 C CA . PRO A 1 127 ? 11.136 2.872 -15.027 1.00 97.69 127 PRO A CA 1
ATOM 1024 C C . PRO A 1 127 ? 10.604 2.248 -16.329 1.00 97.69 127 PRO A C 1
ATOM 1026 O O . PRO A 1 127 ? 9.469 1.785 -16.300 1.00 97.69 127 PRO A O 1
ATOM 1029 N N . PRO A 1 128 ? 11.363 2.183 -17.448 1.00 97.56 128 PRO A N 1
ATOM 1030 C CA . PRO A 1 128 ? 10.849 1.593 -18.687 1.00 97.56 128 PRO A CA 1
ATOM 1031 C C . PRO A 1 128 ? 10.369 0.149 -18.514 1.00 97.56 128 PRO A C 1
ATOM 1033 O O . PRO A 1 128 ? 9.287 -0.184 -18.985 1.00 97.56 128 PRO A O 1
ATOM 1036 N N . ASP A 1 129 ? 11.121 -0.670 -17.778 1.00 97.31 129 ASP A N 1
ATOM 1037 C CA . ASP A 1 129 ? 10.796 -2.084 -17.563 1.00 97.31 129 ASP A CA 1
ATOM 1038 C C . ASP A 1 129 ? 9.553 -2.235 -16.676 1.00 97.31 129 ASP A C 1
ATOM 1040 O O . ASP A 1 129 ? 8.624 -2.974 -16.998 1.00 97.31 129 ASP A O 1
ATOM 1044 N N . VAL A 1 130 ? 9.491 -1.473 -15.578 1.00 98.19 130 VAL A N 1
ATOM 1045 C CA . VAL A 1 130 ? 8.339 -1.479 -14.661 1.00 98.19 130 VAL A CA 1
ATOM 1046 C C . VAL A 1 130 ? 7.064 -1.029 -15.378 1.00 98.19 130 VAL A C 1
ATOM 1048 O O . VAL A 1 130 ? 5.994 -1.607 -15.167 1.00 98.19 130 VAL A O 1
ATOM 1051 N N . TRP A 1 131 ? 7.160 -0.005 -16.231 1.00 97.94 131 TRP A N 1
ATOM 1052 C CA . TRP A 1 131 ? 6.015 0.485 -16.995 1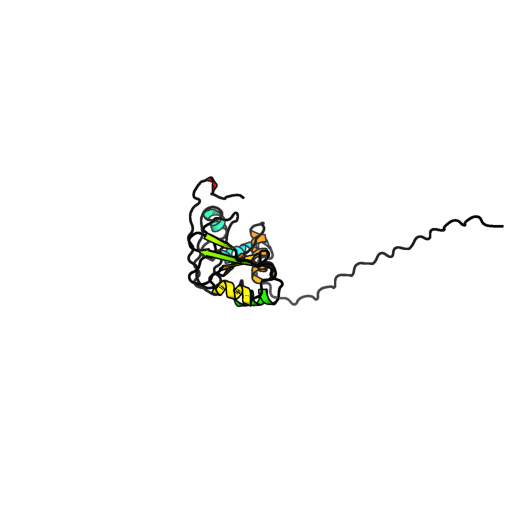.00 97.94 131 TRP A CA 1
ATOM 1053 C C . TRP A 1 131 ? 5.592 -0.480 -18.104 1.00 97.94 131 TRP A C 1
ATOM 1055 O O . TRP A 1 131 ? 4.387 -0.647 -18.287 1.00 97.94 131 TRP A O 1
ATOM 1065 N N . ALA A 1 132 ? 6.530 -1.174 -18.752 1.00 98.38 132 ALA A N 1
ATOM 1066 C CA . ALA A 1 132 ? 6.213 -2.230 -19.713 1.00 98.38 132 ALA A CA 1
ATOM 1067 C C . ALA A 1 132 ? 5.411 -3.366 -19.055 1.00 98.38 132 ALA A C 1
ATOM 1069 O O . ALA A 1 132 ? 4.327 -3.708 -19.523 1.00 98.38 132 ALA A O 1
ATOM 1070 N N . PHE A 1 133 ? 5.850 -3.866 -17.893 1.00 98.50 133 PHE A N 1
ATOM 1071 C CA . PHE A 1 133 ? 5.087 -4.873 -17.145 1.00 98.50 133 PHE A CA 1
ATOM 1072 C C . PHE A 1 133 ? 3.678 -4.401 -16.768 1.00 98.50 133 PHE A C 1
ATOM 1074 O O . PHE A 1 133 ? 2.712 -5.166 -16.839 1.00 98.50 133 PHE A O 1
ATOM 1081 N N . TYR A 1 134 ? 3.548 -3.139 -16.350 1.00 98.38 134 TYR A N 1
ATOM 1082 C CA . TYR A 1 134 ? 2.247 -2.550 -16.044 1.00 98.38 134 TYR A CA 1
ATOM 1083 C C . TYR A 1 134 ? 1.333 -2.517 -17.280 1.00 98.38 134 TYR A C 1
ATOM 1085 O O . TYR A 1 134 ? 0.156 -2.863 -17.183 1.00 98.38 134 TYR A O 1
ATOM 1093 N N . GLU A 1 135 ? 1.861 -2.139 -18.444 1.00 98.12 135 GLU A N 1
ATOM 1094 C CA . GLU A 1 135 ? 1.120 -2.119 -19.713 1.00 98.12 135 GLU A CA 1
ATOM 1095 C C . GLU A 1 135 ? 0.711 -3.524 -20.177 1.00 98.12 135 GLU A C 1
ATOM 1097 O O . GLU A 1 135 ? -0.378 -3.701 -20.723 1.00 98.12 135 GLU A O 1
ATOM 1102 N N . GLU A 1 136 ? 1.509 -4.544 -19.861 1.00 98.00 136 GLU A N 1
ATOM 1103 C CA . GLU A 1 136 ? 1.194 -5.955 -20.112 1.00 98.00 136 GLU A CA 1
ATOM 1104 C C . GLU A 1 136 ? 0.151 -6.541 -19.146 1.00 98.00 136 GLU A C 1
ATOM 1106 O O . GLU A 1 136 ? -0.226 -7.711 -19.257 1.00 98.00 136 GLU A O 1
ATOM 1111 N N . GLY A 1 137 ? -0.356 -5.746 -18.201 1.00 98.12 137 GLY A N 1
ATOM 1112 C CA . GLY A 1 137 ? -1.418 -6.140 -17.280 1.00 98.12 137 GLY A CA 1
ATOM 1113 C C . GLY A 1 137 ? -0.923 -6.648 -15.923 1.00 98.12 137 GLY A C 1
ATOM 1114 O O . GLY A 1 137 ? -1.732 -7.184 -15.156 1.00 98.12 137 GLY A O 1
ATOM 1115 N N . CYS A 1 138 ? 0.364 -6.496 -15.603 1.00 98.69 138 CYS A N 1
ATOM 1116 C CA . CYS A 1 138 ? 0.911 -6.883 -14.303 1.00 98.69 138 CYS A CA 1
ATOM 1117 C C . CYS A 1 138 ? 0.666 -5.807 -13.238 1.00 98.69 138 CYS A C 1
ATOM 1119 O O . CYS A 1 138 ? 0.723 -4.607 -13.500 1.00 98.69 138 CYS A O 1
ATOM 1121 N N . SER A 1 139 ? 0.410 -6.234 -12.001 1.00 98.56 139 SER A N 1
ATOM 1122 C CA . SER A 1 139 ? 0.410 -5.340 -10.845 1.00 98.56 139 SER A CA 1
ATOM 1123 C C . SER A 1 139 ? 1.822 -5.139 -10.314 1.00 98.56 139 SER A C 1
ATOM 1125 O O . SER A 1 139 ? 2.567 -6.104 -10.138 1.00 98.56 139 SER A O 1
ATOM 1127 N N . ILE A 1 140 ? 2.136 -3.891 -9.984 1.00 98.44 140 ILE A N 1
ATOM 1128 C CA . ILE A 1 140 ? 3.381 -3.483 -9.342 1.00 98.44 140 ILE A CA 1
ATOM 1129 C C . ILE A 1 140 ? 3.120 -3.328 -7.846 1.00 98.44 140 ILE A C 1
ATOM 1131 O O . ILE A 1 140 ? 2.221 -2.584 -7.438 1.00 98.44 140 ILE A O 1
ATOM 1135 N N . ARG A 1 141 ? 3.898 -4.027 -7.023 1.00 98.50 141 ARG A N 1
ATOM 1136 C CA . ARG A 1 141 ? 3.867 -3.921 -5.564 1.00 98.50 141 ARG A CA 1
ATOM 1137 C C . ARG A 1 141 ? 5.158 -3.283 -5.078 1.00 98.50 141 ARG A C 1
ATOM 1139 O O . ARG A 1 141 ? 6.225 -3.834 -5.304 1.00 98.50 141 ARG A O 1
ATOM 1146 N N . LEU A 1 142 ? 5.060 -2.160 -4.376 1.00 98.00 142 LEU A N 1
ATOM 1147 C CA . LEU A 1 142 ? 6.195 -1.534 -3.700 1.00 98.00 142 LEU A CA 1
ATOM 1148 C C . LEU A 1 142 ? 6.240 -1.992 -2.246 1.00 98.00 142 LEU A C 1
ATOM 1150 O O . LEU A 1 142 ? 5.266 -1.810 -1.510 1.00 98.00 142 LEU A O 1
ATOM 1154 N N . LEU A 1 143 ? 7.379 -2.552 -1.854 1.00 97.75 143 LEU A N 1
ATOM 1155 C CA . LEU A 1 143 ? 7.689 -3.000 -0.505 1.00 97.75 143 LEU A CA 1
ATOM 1156 C C . LEU A 1 143 ? 8.350 -1.852 0.260 1.00 97.75 143 LEU A C 1
ATOM 1158 O O . LEU A 1 143 ? 9.318 -1.264 -0.226 1.00 97.75 143 LEU A O 1
ATOM 1162 N N . ASN A 1 144 ? 7.859 -1.547 1.465 1.00 96.31 144 ASN A N 1
ATOM 1163 C CA . ASN A 1 144 ? 8.450 -0.522 2.337 1.00 96.31 144 ASN A CA 1
ATOM 1164 C C . ASN A 1 144 ? 8.626 0.865 1.642 1.00 96.31 144 ASN A C 1
ATOM 1166 O O . ASN A 1 144 ? 9.718 1.451 1.653 1.00 96.31 144 ASN A O 1
ATOM 1170 N N . PRO A 1 145 ? 7.563 1.429 1.025 1.00 94.81 145 PRO A N 1
ATOM 1171 C CA . PRO A 1 145 ? 7.637 2.698 0.305 1.00 94.81 145 PRO A CA 1
ATOM 1172 C C . PRO A 1 145 ? 7.988 3.887 1.213 1.00 94.81 145 PRO A C 1
ATOM 1174 O O . PRO A 1 145 ? 8.491 4.897 0.721 1.00 94.81 145 PRO A O 1
ATOM 1177 N N . GLN A 1 146 ? 7.791 3.775 2.533 1.00 96.44 146 GLN A N 1
ATOM 1178 C CA . GLN A 1 146 ? 8.199 4.793 3.505 1.00 96.44 146 GLN A CA 1
ATOM 1179 C C . GLN A 1 146 ? 9.706 5.085 3.499 1.00 96.44 146 GLN A C 1
ATOM 1181 O O . GLN A 1 146 ? 10.114 6.150 3.945 1.00 96.44 146 GLN A O 1
ATOM 1186 N N . THR A 1 147 ? 10.534 4.192 2.951 1.00 96.62 147 THR A N 1
ATOM 1187 C CA . THR A 1 147 ? 11.973 4.459 2.774 1.00 96.62 147 THR A CA 1
ATOM 1188 C C . THR A 1 147 ? 12.229 5.625 1.815 1.00 96.62 147 THR A C 1
ATOM 1190 O O . THR A 1 147 ? 13.206 6.352 1.972 1.00 96.62 147 THR A O 1
ATOM 1193 N N . TYR A 1 148 ? 11.349 5.817 0.828 1.00 95.56 148 TYR A N 1
ATOM 1194 C CA . TYR A 1 148 ? 11.555 6.770 -0.265 1.00 95.56 148 TYR A CA 1
ATOM 1195 C C . TYR A 1 148 ? 10.483 7.859 -0.336 1.00 95.56 148 TYR A C 1
ATOM 1197 O O . TYR A 1 148 ? 10.692 8.880 -0.989 1.00 95.56 148 TYR A O 1
ATOM 1205 N N . LEU A 1 149 ? 9.332 7.654 0.311 1.00 95.31 149 LEU A N 1
ATOM 1206 C CA . LEU A 1 149 ? 8.177 8.545 0.240 1.00 95.31 149 LEU A CA 1
ATOM 1207 C C . LEU A 1 149 ? 7.899 9.182 1.613 1.00 95.31 149 LEU A C 1
ATOM 1209 O O . LEU A 1 149 ? 7.274 8.547 2.468 1.00 95.31 149 LEU A O 1
ATOM 1213 N N . PRO A 1 150 ? 8.298 10.455 1.827 1.00 94.50 150 PRO A N 1
ATOM 1214 C CA . PRO A 1 150 ? 8.212 11.114 3.133 1.00 94.50 150 PRO A CA 1
ATOM 1215 C C . PRO A 1 150 ? 6.801 11.171 3.726 1.00 94.50 150 PRO A C 1
ATOM 1217 O O . PRO A 1 150 ? 6.641 11.006 4.929 1.00 94.50 150 PRO A O 1
ATOM 1220 N N . GLY A 1 151 ? 5.768 11.350 2.895 1.00 94.94 151 GLY A N 1
ATOM 1221 C CA . GLY A 1 151 ? 4.379 11.377 3.370 1.00 94.94 151 GLY A CA 1
ATOM 1222 C C . GLY A 1 151 ? 3.921 10.044 3.970 1.00 94.94 151 GLY A C 1
ATOM 1223 O O . GLY A 1 151 ? 3.162 10.026 4.936 1.00 94.94 151 GLY A O 1
ATOM 1224 N N . VAL A 1 152 ? 4.421 8.924 3.439 1.00 96.62 152 VAL A N 1
ATOM 1225 C CA . VAL A 1 152 ? 4.139 7.583 3.974 1.00 96.62 152 VAL A CA 1
ATOM 1226 C C . VAL A 1 152 ? 4.938 7.337 5.239 1.00 96.62 152 VAL A C 1
ATOM 1228 O O . VAL A 1 152 ? 4.395 6.816 6.205 1.00 96.62 152 VAL A O 1
ATOM 1231 N N . TYR A 1 153 ? 6.204 7.757 5.257 1.00 97.38 153 TYR A N 1
ATOM 1232 C CA . TYR A 1 153 ? 7.024 7.714 6.464 1.00 97.38 153 TYR A CA 1
ATOM 1233 C C . TYR A 1 153 ? 6.355 8.453 7.621 1.00 97.38 153 TYR A C 1
ATOM 1235 O O . TYR A 1 153 ? 6.151 7.866 8.679 1.00 97.38 153 TYR A O 1
ATOM 1243 N N . GLU A 1 154 ? 5.931 9.697 7.401 1.00 97.00 154 GLU A N 1
ATOM 1244 C CA . GLU A 1 154 ? 5.254 10.501 8.418 1.00 97.00 154 GLU A CA 1
ATOM 1245 C C . GLU A 1 154 ? 3.952 9.847 8.909 1.00 97.00 154 GLU A C 1
ATOM 1247 O O . GLU A 1 154 ? 3.658 9.863 10.105 1.00 97.00 154 GLU A O 1
ATOM 1252 N N . MET A 1 155 ? 3.171 9.251 8.003 1.00 97.12 155 MET A N 1
ATOM 1253 C CA . MET A 1 155 ? 1.959 8.521 8.376 1.00 97.12 155 MET A CA 1
ATOM 1254 C C . MET A 1 155 ? 2.291 7.305 9.247 1.00 97.12 155 MET A C 1
ATOM 1256 O O . MET A 1 155 ? 1.704 7.147 10.315 1.00 97.12 155 MET A O 1
ATOM 1260 N N . ASN A 1 156 ? 3.251 6.483 8.823 1.00 97.94 156 ASN A N 1
ATOM 1261 C CA . ASN A 1 156 ? 3.621 5.257 9.519 1.00 97.94 156 ASN A CA 1
ATOM 1262 C C . ASN A 1 156 ? 4.186 5.535 10.915 1.00 97.94 156 ASN A C 1
ATOM 1264 O O . ASN A 1 156 ? 3.789 4.853 11.853 1.00 97.94 156 ASN A O 1
ATOM 1268 N N . VAL A 1 157 ? 5.055 6.540 11.086 1.00 97.94 157 VAL A N 1
ATOM 1269 C CA . VAL A 1 157 ? 5.614 6.848 12.418 1.00 97.94 157 VAL A CA 1
ATOM 1270 C C . VAL A 1 157 ? 4.536 7.325 13.388 1.00 97.94 157 VAL A C 1
ATOM 1272 O O . VAL A 1 157 ? 4.521 6.897 14.533 1.00 97.94 157 VAL A O 1
ATOM 1275 N N . LYS A 1 158 ? 3.581 8.144 12.928 1.00 98.19 158 LYS A N 1
ATOM 1276 C CA . LYS A 1 158 ? 2.464 8.607 13.765 1.00 98.19 158 LYS A CA 1
ATOM 1277 C C . LYS A 1 158 ? 1.543 7.453 14.154 1.00 98.19 158 LYS A C 1
ATOM 1279 O O . LYS A 1 158 ? 1.152 7.338 15.307 1.00 98.19 158 LYS A O 1
ATOM 1284 N N . LEU A 1 159 ? 1.207 6.583 13.206 1.00 98.38 159 LEU A N 1
ATOM 1285 C CA . LEU A 1 159 ? 0.378 5.414 13.493 1.00 98.38 159 LEU A CA 1
ATOM 1286 C C . LEU A 1 159 ? 1.096 4.411 14.408 1.00 98.38 159 LEU A C 1
ATOM 1288 O O . LEU A 1 159 ? 0.459 3.850 15.291 1.00 98.38 159 LEU A O 1
ATOM 1292 N N . GLN A 1 160 ? 2.412 4.247 14.268 1.00 98.56 160 GLN A N 1
ATOM 1293 C CA . GLN A 1 160 ? 3.217 3.419 15.166 1.00 98.56 160 GLN A CA 1
ATOM 1294 C C . GLN A 1 160 ? 3.188 3.933 16.612 1.00 98.56 160 GLN A C 1
ATOM 1296 O O . GLN A 1 160 ? 3.094 3.122 17.530 1.00 98.56 160 GLN A O 1
ATOM 1301 N N . GLU A 1 161 ? 3.233 5.251 16.827 1.00 98.25 161 GLU A N 1
ATOM 1302 C CA . GLU A 1 161 ? 3.088 5.840 18.169 1.00 98.25 161 GLU A CA 1
ATOM 1303 C C . GLU A 1 161 ? 1.727 5.517 18.795 1.00 98.25 161 GLU A C 1
ATOM 1305 O O . GLU A 1 161 ? 1.652 5.277 19.994 1.00 98.25 161 GLU A O 1
ATOM 1310 N N . PHE A 1 162 ? 0.662 5.454 17.990 1.00 98.06 162 PHE A N 1
ATOM 1311 C CA . PHE A 1 162 ? -0.676 5.104 18.468 1.00 98.06 162 PHE A CA 1
ATOM 1312 C C . PHE A 1 162 ? -0.863 3.600 18.714 1.00 98.06 162 PHE A C 1
ATOM 1314 O O . PHE A 1 162 ? -1.410 3.203 19.739 1.00 98.06 162 PHE A O 1
ATOM 1321 N N . PHE A 1 163 ? -0.433 2.753 17.776 1.00 98.12 163 PHE A N 1
ATOM 1322 C CA . PHE A 1 163 ? -0.625 1.303 17.868 1.00 98.12 163 PHE A CA 1
ATOM 1323 C C . PHE A 1 163 ? 0.407 0.604 18.755 1.00 98.12 163 PHE A C 1
ATOM 1325 O O . PHE A 1 163 ? 0.219 -0.557 19.112 1.00 98.12 163 PHE A O 1
ATOM 1332 N N . HIS A 1 164 ? 1.506 1.284 19.089 1.00 97.56 164 HIS A N 1
ATOM 1333 C CA . HIS A 1 164 ? 2.637 0.724 19.830 1.00 97.56 164 HIS A CA 1
ATOM 1334 C C . HIS A 1 164 ? 3.216 -0.552 19.192 1.00 97.56 164 HIS A C 1
ATOM 1336 O O . HIS A 1 164 ? 3.762 -1.421 19.873 1.00 97.56 164 HIS A O 1
ATOM 1342 N N . CYS A 1 165 ? 3.119 -0.665 17.868 1.00 97.38 165 CYS A N 1
ATOM 1343 C CA . CYS A 1 165 ? 3.659 -1.772 17.091 1.00 97.38 165 CYS A CA 1
ATOM 1344 C C . CYS A 1 165 ? 4.205 -1.274 15.748 1.00 97.38 165 CYS A C 1
ATOM 1346 O O . CYS A 1 165 ? 3.890 -0.170 15.295 1.00 97.38 165 CYS A O 1
ATOM 1348 N N . MET A 1 166 ? 5.045 -2.092 15.107 1.00 97.06 166 MET A N 1
ATOM 1349 C CA . MET A 1 166 ? 5.610 -1.754 13.803 1.00 97.06 166 MET A CA 1
ATOM 1350 C C . MET A 1 166 ? 4.485 -1.456 12.806 1.00 97.06 166 MET A C 1
ATOM 1352 O O . MET A 1 166 ? 3.685 -2.330 12.487 1.00 97.06 166 MET A O 1
ATOM 1356 N N . THR A 1 167 ? 4.478 -0.240 12.260 1.00 98.12 167 THR A N 1
ATOM 1357 C CA . THR A 1 167 ? 3.548 0.138 11.191 1.00 98.12 167 THR A CA 1
ATOM 1358 C C . THR A 1 167 ? 4.287 0.212 9.859 1.00 98.12 167 THR A C 1
ATOM 1360 O O . THR A 1 167 ? 5.078 1.122 9.594 1.00 98.12 167 THR A O 1
ATOM 1363 N N . GLY A 1 168 ? 4.039 -0.782 9.009 1.00 97.62 168 GLY A N 1
ATOM 1364 C CA . GLY A 1 168 ? 4.553 -0.862 7.645 1.00 97.62 168 GLY A CA 1
ATOM 1365 C C . GLY A 1 168 ? 3.500 -0.484 6.608 1.00 97.62 168 GLY A C 1
ATOM 1366 O O . GLY A 1 168 ? 2.313 -0.412 6.904 1.00 97.62 168 GLY A O 1
ATOM 1367 N N . SER A 1 169 ? 3.948 -0.262 5.374 1.00 97.69 169 SER A N 1
ATOM 1368 C CA . SER A 1 169 ? 3.069 -0.023 4.230 1.00 97.69 169 SER A CA 1
ATOM 1369 C C . SER A 1 169 ? 3.548 -0.830 3.028 1.00 97.69 169 SER A C 1
ATOM 1371 O O . SER A 1 169 ? 4.743 -1.067 2.862 1.00 97.69 169 SER A O 1
ATOM 1373 N N . ASN A 1 170 ? 2.605 -1.215 2.173 1.00 98.00 170 ASN A N 1
ATOM 1374 C CA . ASN A 1 170 ? 2.861 -1.666 0.810 1.00 98.00 170 ASN A CA 1
ATOM 1375 C C . ASN A 1 170 ? 1.997 -0.822 -0.126 1.00 98.00 170 ASN A C 1
ATOM 1377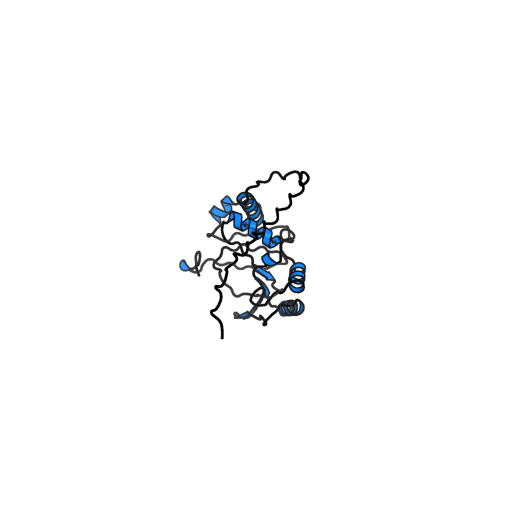 O O . ASN A 1 170 ? 0.869 -0.468 0.227 1.00 98.00 170 ASN A O 1
ATOM 1381 N N . PHE A 1 171 ? 2.493 -0.539 -1.327 1.00 96.94 171 PHE A N 1
ATOM 1382 C CA . PHE A 1 171 ? 1.670 0.071 -2.369 1.00 96.94 171 PHE A CA 1
ATOM 1383 C C . PHE A 1 171 ? 1.424 -0.879 -3.517 1.00 96.94 171 PHE A C 1
ATOM 1385 O O . PHE A 1 171 ? 2.323 -1.599 -3.929 1.00 96.94 171 PHE A O 1
ATOM 1392 N N . TYR A 1 172 ? 0.201 -0.844 -4.039 1.00 97.62 172 TYR A N 1
ATOM 1393 C CA . TYR A 1 172 ? -0.258 -1.729 -5.096 1.00 97.62 172 TYR A CA 1
ATOM 1394 C C . TYR A 1 172 ? -0.802 -0.899 -6.251 1.00 97.62 172 TYR A C 1
ATOM 1396 O O . TYR A 1 172 ? -1.861 -0.280 -6.135 1.00 97.62 172 TYR A O 1
ATOM 1404 N N . LEU A 1 173 ? -0.091 -0.921 -7.371 1.00 97.44 173 LEU A N 1
ATOM 1405 C CA . LEU A 1 173 ? -0.521 -0.316 -8.620 1.00 97.44 173 LEU A CA 1
ATOM 1406 C C . LEU A 1 173 ? -0.976 -1.426 -9.572 1.00 97.44 173 LEU A C 1
ATOM 1408 O O . LEU A 1 173 ? -0.174 -2.247 -10.006 1.00 97.44 173 LEU A O 1
ATOM 1412 N N . THR A 1 174 ? -2.272 -1.463 -9.878 1.00 98.19 174 THR A N 1
ATOM 1413 C CA . THR A 1 174 ? -2.890 -2.487 -10.735 1.00 98.19 174 THR A CA 1
ATOM 1414 C C . THR A 1 174 ? -3.467 -1.830 -11.992 1.00 98.19 174 THR A C 1
ATOM 1416 O O . THR A 1 174 ? -4.236 -0.877 -11.845 1.00 98.19 174 THR A O 1
ATOM 1419 N N . PRO A 1 175 ? -3.133 -2.312 -13.202 1.00 97.88 175 PRO A N 1
ATOM 1420 C CA . PRO A 1 175 ? -3.692 -1.779 -14.438 1.00 97.88 175 PRO A CA 1
ATOM 1421 C C . PRO A 1 175 ? -5.183 -2.128 -14.593 1.00 97.88 175 PRO A C 1
ATOM 1423 O O . PRO A 1 175 ? -5.689 -3.043 -13.937 1.00 97.88 175 PRO A O 1
ATOM 1426 N N . PRO A 1 176 ? -5.927 -1.397 -15.445 1.00 98.06 176 PRO A N 1
ATOM 1427 C CA . PRO A 1 176 ? -7.333 -1.688 -15.706 1.00 98.06 176 PRO A CA 1
ATOM 1428 C C . PRO A 1 176 ? -7.556 -3.127 -16.185 1.00 98.06 176 PRO A C 1
ATOM 1430 O O . PRO A 1 176 ? -6.741 -3.680 -16.916 1.00 98.06 176 PRO A O 1
ATOM 1433 N N . ASN A 1 177 ? -8.705 -3.705 -15.825 1.00 97.38 177 ASN A N 1
ATOM 1434 C CA . ASN A 1 177 ? -9.138 -5.038 -16.264 1.00 97.38 177 ASN A CA 1
ATOM 1435 C C . ASN A 1 177 ? -8.167 -6.182 -15.916 1.00 97.38 177 ASN A C 1
ATOM 1437 O O . ASN A 1 177 ? -8.172 -7.213 -16.587 1.00 97.38 177 ASN A O 1
ATOM 1441 N N . SER A 1 178 ? -7.360 -6.030 -14.862 1.00 98.12 178 SER A N 1
ATOM 1442 C CA . SER A 1 178 ? -6.455 -7.079 -14.392 1.00 98.12 178 SER A CA 1
ATOM 1443 C C . SER A 1 178 ? -6.534 -7.307 -12.880 1.00 98.12 178 SER A C 1
ATOM 1445 O O . SER A 1 178 ? -7.123 -6.530 -12.123 1.00 98.12 178 SER A O 1
ATOM 1447 N N . GLN A 1 179 ? -5.937 -8.414 -12.438 1.00 98.38 179 GLN A N 1
ATOM 1448 C CA . GLN A 1 179 ? -5.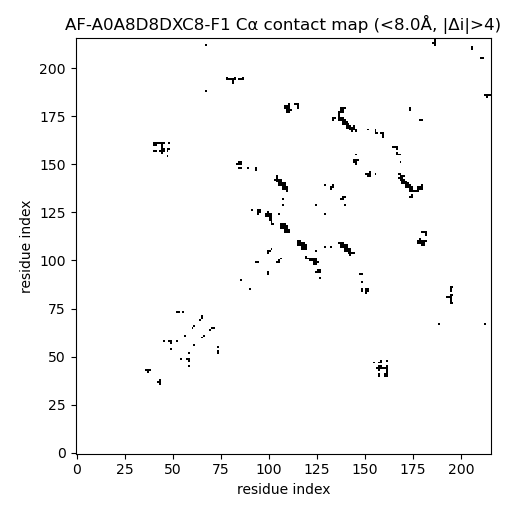775 -8.777 -11.036 1.00 98.38 179 GLN A CA 1
ATOM 1449 C C . GLN A 1 179 ? -4.319 -9.207 -10.812 1.00 98.38 179 GLN A C 1
ATOM 1451 O O . GLN A 1 179 ? -3.765 -9.955 -11.610 1.00 98.38 179 GLN A O 1
ATOM 1456 N N . GLY A 1 180 ? -3.681 -8.708 -9.749 1.00 97.38 180 GLY A N 1
ATOM 1457 C CA . GLY A 1 180 ? -2.275 -9.013 -9.434 1.00 97.38 180 GLY A CA 1
ATOM 1458 C C . GLY A 1 180 ? -2.070 -10.208 -8.505 1.00 97.38 180 GLY A C 1
ATOM 1459 O O . GLY A 1 180 ? -1.084 -10.924 -8.619 1.00 97.38 180 GLY A O 1
ATOM 1460 N N . PHE A 1 181 ? -3.014 -10.439 -7.592 1.00 98.06 181 PHE A N 1
ATOM 1461 C CA . PHE A 1 181 ? -2.870 -11.395 -6.494 1.00 98.06 181 PHE A CA 1
ATOM 1462 C C . PHE A 1 181 ? -4.061 -12.347 -6.441 1.00 98.06 181 PHE A C 1
ATOM 1464 O O . PHE A 1 181 ? -5.196 -11.942 -6.703 1.00 98.06 181 PHE A O 1
ATOM 1471 N N . ALA A 1 182 ? -3.802 -13.601 -6.069 1.00 97.56 182 ALA A N 1
ATOM 1472 C CA . ALA A 1 182 ? -4.846 -14.562 -5.737 1.00 97.56 182 ALA A CA 1
ATOM 1473 C C . ALA A 1 182 ? -5.598 -14.133 -4.458 1.00 97.56 182 ALA A C 1
ATOM 1475 O O . ALA A 1 182 ? -5.049 -13.367 -3.663 1.00 97.56 182 ALA A O 1
ATOM 1476 N N . PRO A 1 183 ? -6.831 -14.614 -4.220 1.00 97.56 183 PRO A N 1
ATOM 1477 C CA . PRO A 1 183 ? -7.494 -14.455 -2.926 1.00 97.56 183 PRO A CA 1
ATOM 1478 C C . PRO A 1 183 ? -6.646 -15.045 -1.786 1.00 97.56 183 PRO A C 1
ATOM 1480 O O . PRO A 1 183 ? -6.194 -16.183 -1.889 1.00 97.56 183 PRO A O 1
ATOM 1483 N N . HIS A 1 184 ? -6.436 -14.281 -0.716 1.00 96.88 184 HIS A N 1
ATOM 1484 C CA . HIS A 1 184 ? -5.668 -14.679 0.469 1.00 96.88 184 HIS A CA 1
ATOM 1485 C C . HIS A 1 184 ? -6.131 -13.883 1.699 1.00 96.88 184 HIS A C 1
ATOM 1487 O O . HIS A 1 184 ? -6.972 -12.988 1.583 1.00 96.88 184 HIS A O 1
ATOM 1493 N N . TYR A 1 185 ? -5.580 -14.234 2.858 1.00 96.56 185 TYR A N 1
ATOM 1494 C CA . TYR A 1 185 ? -5.571 -13.422 4.070 1.00 96.56 185 TYR A CA 1
ATOM 1495 C C . TYR A 1 185 ? -4.111 -13.176 4.473 1.00 96.56 185 TYR A C 1
ATOM 1497 O O . TYR A 1 185 ? -3.235 -13.957 4.096 1.00 96.56 185 TYR A O 1
ATOM 1505 N N . ASP A 1 186 ? -3.870 -12.103 5.219 1.00 96.12 186 ASP A N 1
ATOM 1506 C CA . ASP A 1 186 ? -2.558 -11.748 5.761 1.00 96.12 186 ASP A CA 1
ATOM 1507 C C . ASP A 1 186 ? -2.510 -12.016 7.276 1.00 96.12 186 ASP A C 1
ATOM 1509 O O . ASP A 1 186 ? -3.536 -12.269 7.911 1.00 96.12 186 ASP A O 1
ATOM 1513 N N . ASP A 1 187 ? -1.314 -11.951 7.853 1.00 95.62 187 ASP A N 1
ATOM 1514 C CA . ASP A 1 187 ? -1.013 -12.115 9.281 1.00 95.62 187 ASP A CA 1
ATOM 1515 C C . ASP A 1 187 ? -0.946 -10.771 10.042 1.00 95.62 187 ASP A C 1
ATOM 1517 O O . ASP A 1 187 ? -0.340 -10.676 11.111 1.00 95.62 187 ASP A O 1
ATOM 1521 N N . ILE A 1 188 ? -1.564 -9.722 9.486 1.00 96.88 188 ILE A N 1
ATOM 1522 C CA . ILE A 1 188 ? -1.562 -8.347 10.004 1.00 96.88 188 ILE A CA 1
ATOM 1523 C C . ILE A 1 188 ? -2.961 -7.726 9.969 1.00 96.88 188 ILE A C 1
ATOM 1525 O O . ILE A 1 188 ? -3.813 -8.116 9.170 1.00 96.88 188 ILE A O 1
ATOM 1529 N N . GLU A 1 189 ? -3.166 -6.680 10.772 1.00 97.88 189 GLU A N 1
ATOM 1530 C CA . GLU A 1 189 ? -4.314 -5.783 10.619 1.00 97.88 189 GLU A CA 1
ATOM 1531 C C . GLU A 1 189 ? -4.057 -4.811 9.453 1.00 97.88 189 GLU A C 1
ATOM 1533 O O . GLU A 1 189 ? -3.052 -4.094 9.426 1.00 97.88 189 GLU A O 1
ATOM 1538 N N . ALA A 1 190 ? -4.962 -4.776 8.468 1.00 98.00 190 ALA A N 1
ATOM 1539 C CA . ALA A 1 190 ? -4.776 -4.017 7.231 1.00 98.00 190 ALA A CA 1
ATOM 1540 C C . ALA A 1 190 ? -5.687 -2.782 7.140 1.00 98.00 190 ALA A C 1
ATOM 1542 O O . ALA A 1 190 ? -6.914 -2.888 7.157 1.00 98.00 190 ALA A O 1
ATOM 1543 N N . PHE A 1 191 ? -5.087 -1.612 6.899 1.00 98.25 191 PHE A N 1
ATOM 1544 C CA . PHE A 1 191 ? -5.798 -0.389 6.509 1.00 98.25 191 PHE A CA 1
ATOM 1545 C C . PHE A 1 191 ? -5.540 -0.077 5.031 1.00 98.25 191 PHE A C 1
ATOM 1547 O O . PHE A 1 191 ? -4.451 0.350 4.649 1.00 98.25 191 PHE A O 1
ATOM 1554 N N . VAL A 1 192 ? -6.549 -0.282 4.180 1.00 98.12 192 VAL A N 1
ATOM 1555 C CA . VAL A 1 192 ? -6.435 -0.055 2.731 1.00 98.12 192 VAL A CA 1
ATOM 1556 C C . VAL A 1 192 ? -6.877 1.364 2.374 1.00 98.12 192 VAL A C 1
ATOM 1558 O O . VAL A 1 192 ? -8.051 1.707 2.501 1.00 98.12 192 VAL A O 1
ATOM 1561 N N . LEU A 1 193 ? -5.944 2.177 1.871 1.00 97.38 193 LEU A N 1
ATOM 1562 C CA . LEU A 1 193 ? -6.203 3.549 1.421 1.00 97.38 193 LEU A CA 1
ATOM 1563 C C . LEU A 1 193 ? -6.219 3.610 -0.114 1.00 97.38 193 LEU A C 1
ATOM 1565 O O . LEU A 1 193 ? -5.196 3.387 -0.763 1.00 97.38 193 LEU A O 1
ATOM 1569 N N . GLN A 1 194 ? -7.373 3.916 -0.713 1.00 96.75 194 GLN A N 1
ATOM 1570 C CA . GLN A 1 194 ? -7.487 4.090 -2.165 1.00 96.75 194 GLN A CA 1
ATOM 1571 C C . GLN A 1 194 ? -6.951 5.473 -2.566 1.00 96.75 194 GLN A C 1
ATOM 1573 O O . GLN A 1 194 ? -7.609 6.482 -2.327 1.00 96.75 194 GLN A O 1
ATOM 1578 N N . VAL A 1 195 ? -5.765 5.511 -3.178 1.00 94.75 195 VAL A N 1
ATOM 1579 C CA . VAL A 1 195 ? -5.083 6.765 -3.555 1.00 94.75 195 VAL A CA 1
ATOM 1580 C C . VAL A 1 195 ? -5.504 7.263 -4.941 1.00 94.75 195 VAL A C 1
ATOM 1582 O O . VAL A 1 195 ? -5.872 8.420 -5.094 1.00 94.75 195 VAL A O 1
ATOM 1585 N N . GLU A 1 196 ? -5.469 6.396 -5.955 1.00 94.00 196 GLU A N 1
ATOM 1586 C CA . GLU A 1 196 ? -5.807 6.742 -7.343 1.00 94.00 196 GLU A CA 1
ATOM 1587 C C . GLU A 1 196 ? -6.733 5.686 -7.954 1.00 94.00 196 GLU A C 1
ATOM 1589 O O . GLU A 1 196 ? -6.653 4.505 -7.619 1.00 94.00 196 GLU A O 1
ATOM 1594 N N . GLY A 1 197 ? -7.601 6.091 -8.883 1.00 94.62 197 GLY A N 1
ATOM 1595 C CA . GLY A 1 197 ? -8.465 5.169 -9.622 1.00 94.62 197 GLY A CA 1
ATOM 1596 C C . GLY A 1 197 ? -9.528 4.481 -8.758 1.00 94.62 197 GLY A C 1
ATOM 1597 O O . GLY A 1 197 ? -10.032 5.039 -7.784 1.00 94.62 197 GLY A O 1
ATOM 1598 N N . ARG A 1 198 ? -9.930 3.271 -9.163 1.00 96.12 198 ARG A N 1
ATOM 1599 C CA . ARG A 1 198 ? -10.956 2.461 -8.487 1.00 96.12 198 ARG A CA 1
ATOM 1600 C C . ARG A 1 198 ? -10.562 0.991 -8.527 1.00 96.12 198 ARG A C 1
ATOM 1602 O O . ARG A 1 198 ? -9.980 0.538 -9.509 1.00 96.12 198 ARG A O 1
ATOM 1609 N N . LYS A 1 199 ? -10.932 0.239 -7.492 1.00 97.56 199 LYS A N 1
ATOM 1610 C CA . LYS A 1 199 ? -10.688 -1.204 -7.405 1.00 97.56 199 LYS A CA 1
ATOM 1611 C C . LYS A 1 199 ? -11.904 -1.901 -6.802 1.00 97.56 199 LYS A C 1
ATOM 1613 O O . LYS A 1 199 ? -12.505 -1.392 -5.859 1.00 97.56 199 LYS A O 1
ATOM 1618 N N . HIS A 1 200 ? -12.288 -3.044 -7.366 1.00 98.06 200 HIS A N 1
ATOM 1619 C CA . HIS A 1 200 ? -13.362 -3.875 -6.822 1.00 98.06 200 HIS A CA 1
ATOM 1620 C C . HIS A 1 200 ? -12.765 -4.822 -5.780 1.00 98.06 200 HIS A C 1
ATOM 1622 O O . HIS A 1 200 ? -11.976 -5.702 -6.118 1.00 98.06 200 HIS A O 1
ATOM 1628 N N . TRP A 1 201 ? -13.153 -4.640 -4.520 1.00 98.25 201 TRP A N 1
ATOM 1629 C CA . TRP A 1 201 ? -12.751 -5.498 -3.409 1.00 98.25 201 TRP A CA 1
ATOM 1630 C C . TRP A 1 201 ? -13.845 -6.505 -3.060 1.00 98.25 201 TRP A C 1
ATOM 1632 O O . TRP A 1 201 ? -15.015 -6.143 -2.951 1.00 98.25 201 TRP A O 1
ATOM 1642 N N . LYS A 1 202 ? -13.450 -7.764 -2.856 1.00 97.94 202 LYS A N 1
ATOM 1643 C CA . LYS A 1 202 ? -14.299 -8.813 -2.283 1.00 97.94 202 LYS A CA 1
ATOM 1644 C C . LYS A 1 202 ? -13.674 -9.251 -0.967 1.00 97.94 202 LYS A C 1
ATOM 1646 O O . LYS A 1 202 ? -12.514 -9.648 -0.958 1.00 97.94 202 LYS A O 1
ATOM 1651 N N . LEU A 1 203 ? -14.441 -9.163 0.112 1.00 97.44 203 LEU A N 1
ATOM 1652 C CA . LEU A 1 203 ? -14.035 -9.592 1.446 1.00 97.44 203 LEU A CA 1
ATOM 1653 C C . LEU A 1 203 ? -14.894 -10.780 1.865 1.00 97.44 203 LEU A C 1
ATOM 1655 O O . LEU A 1 203 ? -16.085 -10.829 1.555 1.00 97.44 203 LEU A O 1
ATOM 1659 N N . TYR A 1 204 ? -14.281 -11.716 2.575 1.00 96.44 204 TYR A N 1
ATOM 1660 C CA . TYR A 1 204 ? -14.927 -12.923 3.071 1.00 96.44 204 TYR A CA 1
ATOM 1661 C C . TYR A 1 204 ? -14.650 -13.039 4.566 1.00 96.44 204 TYR A C 1
ATOM 1663 O O . TYR A 1 204 ? -13.587 -12.635 5.035 1.00 96.44 204 TYR A O 1
ATOM 1671 N N . SER A 1 205 ? -15.604 -13.584 5.316 1.00 95.50 205 SER A N 1
ATOM 1672 C CA . SER A 1 205 ? -15.352 -13.981 6.700 1.00 95.50 205 SER A CA 1
ATOM 1673 C C . SER A 1 205 ? -14.348 -15.142 6.748 1.00 95.50 205 SER A C 1
ATOM 1675 O O . SER A 1 205 ? -14.284 -15.913 5.783 1.00 95.50 205 SER A O 1
ATOM 1677 N N . PRO A 1 206 ? -13.608 -15.308 7.861 1.00 95.19 206 PRO A N 1
ATOM 1678 C CA . PRO A 1 206 ? -12.798 -16.501 8.096 1.00 95.19 206 PRO A CA 1
ATOM 1679 C C . PRO A 1 206 ? -13.611 -17.775 7.845 1.00 95.19 206 PRO A C 1
ATOM 1681 O O . PRO A 1 206 ? -14.771 -17.865 8.262 1.00 95.19 206 PRO A O 1
ATOM 1684 N N . ARG A 1 207 ? -13.032 -18.754 7.140 1.00 95.12 207 ARG A N 1
ATOM 1685 C CA . ARG A 1 207 ? -13.769 -19.957 6.703 1.00 95.12 207 ARG A CA 1
ATOM 1686 C C . ARG A 1 207 ? -13.986 -20.928 7.857 1.00 95.12 207 ARG A C 1
ATOM 1688 O O . ARG A 1 207 ? -14.945 -21.696 7.859 1.00 95.12 207 ARG A O 1
ATOM 1695 N N . THR A 1 208 ? -13.077 -20.899 8.824 1.00 95.50 208 THR A N 1
ATOM 1696 C CA . THR A 1 208 ? -13.074 -21.744 10.015 1.00 95.50 208 THR A CA 1
ATOM 1697 C C . THR A 1 208 ? -12.681 -20.917 11.238 1.00 95.50 208 THR A C 1
ATOM 1699 O O . THR A 1 208 ? -12.106 -19.836 11.121 1.00 95.50 208 THR A O 1
ATOM 1702 N N . ALA A 1 209 ? -12.946 -21.442 12.437 1.00 93.06 209 ALA A N 1
ATOM 1703 C CA . ALA A 1 209 ? -12.539 -20.788 13.680 1.00 93.06 209 ALA A CA 1
ATOM 1704 C C . ALA A 1 209 ? -11.011 -20.632 13.806 1.00 93.06 209 ALA A C 1
ATOM 1706 O O . ALA A 1 209 ? -10.553 -19.687 14.435 1.00 93.06 209 ALA A O 1
ATOM 1707 N N . SER A 1 210 ? -10.223 -21.525 13.193 1.00 92.31 210 SER A N 1
ATOM 1708 C CA . SER A 1 210 ? -8.755 -21.450 13.212 1.00 92.31 210 SER A CA 1
ATOM 1709 C C . SER A 1 210 ? -8.184 -20.360 12.302 1.00 92.31 210 SER A C 1
ATOM 1711 O O . SER A 1 210 ? -7.011 -20.034 12.422 1.00 92.31 210 SER A O 1
ATOM 1713 N N . GLU A 1 211 ? -8.984 -19.820 11.381 1.00 94.44 211 GLU A N 1
ATOM 1714 C CA . GLU A 1 211 ? -8.596 -18.697 10.514 1.00 94.44 211 GLU A CA 1
ATOM 1715 C C . GLU A 1 211 ? -8.947 -17.333 11.125 1.00 94.44 211 GLU A C 1
ATOM 1717 O O . GLU A 1 211 ? -8.574 -16.296 10.582 1.00 94.44 211 GLU A O 1
ATOM 1722 N N . VAL A 1 212 ? -9.676 -17.310 12.246 1.00 93.88 212 VAL A N 1
ATOM 1723 C CA . VAL A 1 212 ? -9.954 -16.075 12.985 1.00 93.88 212 VAL A CA 1
ATOM 1724 C C . VAL A 1 212 ? -8.662 -15.619 13.657 1.00 93.88 212 VAL A C 1
ATOM 1726 O O . VAL A 1 212 ? -8.111 -16.359 14.469 1.00 93.88 212 VAL A O 1
ATOM 1729 N N . LEU A 1 213 ? -8.205 -14.404 13.333 1.00 93.56 213 LEU A N 1
ATOM 1730 C CA . LEU A 1 213 ? -6.930 -13.850 13.814 1.00 93.56 213 LEU A CA 1
ATOM 1731 C C . LEU A 1 213 ? -5.771 -14.832 13.580 1.00 93.56 213 LEU A C 1
ATOM 1733 O O . LEU A 1 213 ? -5.051 -15.216 14.507 1.00 93.56 213 LEU A O 1
ATOM 1737 N N . ALA A 1 214 ? -5.663 -15.289 12.328 1.00 90.38 214 ALA A N 1
ATOM 1738 C CA . ALA A 1 214 ? -4.667 -16.258 11.902 1.00 90.38 214 ALA A CA 1
ATOM 1739 C C . ALA A 1 214 ? -3.254 -15.812 12.307 1.00 90.38 214 ALA A C 1
ATOM 1741 O O . ALA A 1 214 ? -2.881 -14.649 12.171 1.00 90.38 214 ALA A O 1
ATOM 1742 N N . ARG A 1 215 ? -2.465 -16.768 12.798 1.00 86.38 215 ARG A N 1
ATOM 1743 C CA . ARG A 1 215 ? -1.038 -16.594 13.081 1.00 86.38 215 ARG A CA 1
ATOM 1744 C C . ARG A 1 215 ? -0.241 -17.367 12.036 1.00 86.38 215 ARG A C 1
ATOM 1746 O O . ARG A 1 215 ? -0.742 -18.369 11.522 1.00 86.38 215 ARG A O 1
ATOM 1753 N N . VAL A 1 216 ? 0.963 -16.881 11.741 1.00 65.81 216 VAL A N 1
ATOM 1754 C CA . VAL A 1 216 ? 1.949 -17.556 10.878 1.00 65.81 216 VAL A CA 1
ATOM 1755 C C . VAL A 1 216 ? 2.318 -18.931 11.422 1.00 65.81 216 VAL A C 1
ATOM 1757 O O . VAL A 1 216 ? 2.435 -19.055 12.665 1.00 65.81 216 VAL A O 1
#

Secondary structure (DSSP, 8-state):
---PPPP----------PPPPPPPPPP--------S----HHHHHHHHHHHHH-TTS-HHHHHHHTTTTS------S-TTTTTTT--HHHHHHHHHHS--BBTTTEEEEEEETTEEEE---SSB--HHHHHHHHHTTPEEEEESGGGT-HHHHHHHHHHHHHHSS----EEEE--TT---S-S---SS-------SS---------SSGGGTT---